Protein AF-0000000066384754 (afdb_homodimer)

pLDDT: mean 81.86, std 22.16, range [20.34, 96.75]

Structure (mmCIF, N/CA/C/O backbone):
data_AF-0000000066384754-model_v1
#
loop_
_entity.id
_entity.type
_entity.pdbx_description
1 polymer 'EF-hand domain-containing protein'
#
loop_
_atom_site.group_PDB
_atom_site.id
_atom_site.type_symbol
_atom_site.label_atom_id
_atom_site.label_alt_id
_atom_site.label_comp_id
_atom_site.label_asym_id
_atom_site.label_entity_id
_atom_site.label_seq_id
_atom_site.pdbx_PDB_ins_code
_atom_site.Cartn_x
_atom_site.Cartn_y
_atom_site.Cartn_z
_atom_site.occupancy
_atom_site.B_iso_or_equiv
_atom_site.auth_seq_id
_atom_site.auth_comp_id
_atom_site.auth_asym_id
_atom_site.auth_atom_id
_atom_site.pdbx_PDB_model_num
ATOM 1 N N . MET A 1 1 ? 6.223 2.461 9.414 1 90.94 1 MET A N 1
ATOM 2 C CA . MET A 1 1 ? 5.59 2.57 8.102 1 90.94 1 MET A CA 1
ATOM 3 C C . MET A 1 1 ? 6.508 2.037 7.008 1 90.94 1 MET A C 1
ATOM 5 O O . MET A 1 1 ? 6.121 1.142 6.254 1 90.94 1 MET A O 1
ATOM 9 N N . GLU A 1 2 ? 7.832 2.381 7.035 1 91.56 2 GLU A N 1
ATOM 10 C CA . GLU A 1 2 ? 8.758 1.979 5.98 1 91.56 2 GLU A CA 1
ATOM 11 C C . GLU A 1 2 ? 8.992 0.471 5.996 1 91.56 2 GLU A C 1
ATOM 13 O O . GLU A 1 2 ? 9.078 -0.161 4.941 1 91.56 2 GLU A O 1
ATOM 18 N N . GLU A 1 3 ? 9.125 -0.008 7.176 1 92.75 3 GLU A N 1
ATOM 19 C CA . GLU A 1 3 ? 9.281 -1.454 7.293 1 92.75 3 GLU A CA 1
ATOM 20 C C . GLU A 1 3 ? 8.07 -2.193 6.742 1 92.75 3 GLU A C 1
ATOM 22 O O . GLU A 1 3 ? 8.211 -3.219 6.07 1 92.75 3 GLU A O 1
ATOM 27 N N . SER A 1 4 ? 6.938 -1.646 7.094 1 94.56 4 SER A N 1
ATOM 28 C CA . SER A 1 4 ? 5.703 -2.25 6.602 1 94.56 4 SER A CA 1
ATOM 29 C C . SER A 1 4 ? 5.645 -2.227 5.078 1 94.56 4 SER A C 1
ATOM 31 O O . SER A 1 4 ? 5.246 -3.211 4.453 1 94.56 4 SER A O 1
ATOM 33 N N . MET A 1 5 ? 6.172 -1.18 4.48 1 95.19 5 MET A N 1
ATOM 34 C CA . MET A 1 5 ? 6.184 -1.073 3.025 1 95.19 5 MET A CA 1
ATOM 35 C C . MET A 1 5 ? 7.207 -2.029 2.42 1 95.19 5 MET A C 1
ATOM 37 O O . MET A 1 5 ? 6.957 -2.625 1.37 1 95.19 5 MET A O 1
ATOM 41 N N . ASP A 1 6 ? 8.25 -2.242 3.125 1 93.44 6 ASP A N 1
ATOM 42 C CA . ASP A 1 6 ? 9.281 -3.178 2.682 1 93.44 6 ASP A CA 1
ATOM 43 C C . ASP A 1 6 ? 8.758 -4.613 2.689 1 93.44 6 ASP A C 1
ATOM 45 O O . ASP A 1 6 ? 9.047 -5.391 1.776 1 93.44 6 ASP A O 1
ATOM 49 N N . VAL A 1 7 ? 8.062 -4.926 3.682 1 95.38 7 VAL A N 1
ATOM 50 C CA . VAL A 1 7 ? 7.504 -6.266 3.82 1 95.38 7 VAL A CA 1
ATOM 51 C C . VAL A 1 7 ? 6.578 -6.566 2.645 1 95.38 7 VAL A C 1
ATOM 53 O O . VAL A 1 7 ? 6.625 -7.652 2.068 1 95.38 7 VAL A O 1
ATOM 56 N N . ILE A 1 8 ? 5.766 -5.598 2.264 1 96.75 8 ILE A N 1
ATOM 57 C CA . ILE A 1 8 ? 4.824 -5.762 1.163 1 96.75 8 ILE A CA 1
ATOM 58 C C . ILE A 1 8 ? 5.582 -6.059 -0.128 1 96.75 8 ILE A C 1
ATOM 60 O O . ILE A 1 8 ? 5.191 -6.941 -0.896 1 96.75 8 ILE A O 1
ATOM 64 N N . ILE A 1 9 ? 6.691 -5.418 -0.34 1 95.25 9 ILE A N 1
ATOM 65 C CA . ILE A 1 9 ? 7.508 -5.609 -1.533 1 95.25 9 ILE A CA 1
ATOM 66 C C . ILE A 1 9 ? 8.195 -6.973 -1.479 1 95.25 9 ILE A C 1
ATOM 68 O O . ILE A 1 9 ? 8.219 -7.703 -2.473 1 95.25 9 ILE A O 1
ATOM 72 N N . GLN A 1 10 ? 8.75 -7.324 -0.331 1 93.88 10 GLN A N 1
ATOM 73 C CA . GLN A 1 10 ? 9.445 -8.594 -0.156 1 93.88 10 GLN A CA 1
ATOM 74 C C . GLN A 1 10 ? 8.516 -9.773 -0.407 1 93.88 10 GLN A C 1
ATOM 76 O O . GLN A 1 10 ? 8.914 -10.773 -1.001 1 93.88 10 GLN A O 1
ATOM 81 N N . ILE A 1 11 ? 7.309 -9.625 0.059 1 95.69 11 ILE A N 1
ATOM 82 C CA 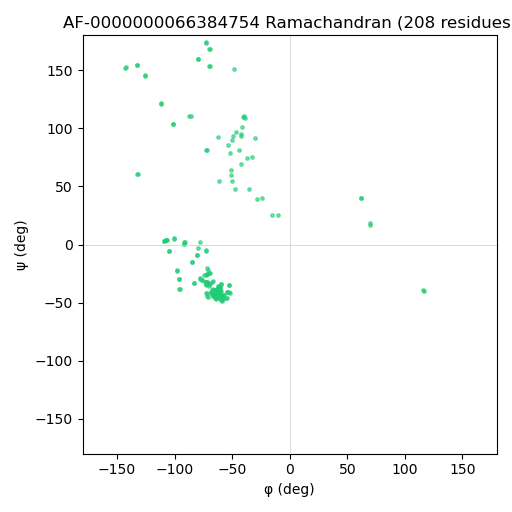. ILE A 1 11 ? 6.328 -10.695 -0.119 1 95.69 11 ILE A CA 1
ATOM 83 C C . ILE A 1 11 ? 6.023 -10.867 -1.604 1 95.69 11 ILE A C 1
ATOM 85 O O . ILE A 1 11 ? 5.93 -11.992 -2.096 1 95.69 11 ILE A O 1
ATOM 89 N N . PHE A 1 12 ? 5.941 -9.758 -2.307 1 94.94 12 PHE A N 1
ATOM 90 C CA . PHE A 1 12 ? 5.75 -9.82 -3.75 1 94.94 12 PHE A CA 1
ATOM 91 C C . PHE A 1 12 ? 6.883 -10.602 -4.414 1 94.94 12 PHE A C 1
ATOM 93 O O . PHE A 1 12 ? 6.637 -11.484 -5.234 1 94.94 12 PHE A O 1
ATOM 100 N N . HIS A 1 13 ? 8.078 -10.312 -4.059 1 92.88 13 HIS A N 1
ATOM 101 C CA . HIS A 1 13 ? 9.25 -10.953 -4.645 1 92.88 13 HIS A CA 1
ATOM 102 C C . HIS A 1 13 ? 9.312 -12.43 -4.254 1 92.88 13 HIS A C 1
ATOM 104 O O . HIS A 1 13 ? 9.703 -13.273 -5.066 1 92.88 13 HIS A O 1
ATOM 110 N N . LYS A 1 14 ? 9 -12.695 -3.021 1 93.62 14 LYS A N 1
ATOM 111 C CA . LYS A 1 14 ? 9.008 -14.055 -2.5 1 93.62 14 LYS A CA 1
ATOM 112 C C . LYS A 1 14 ? 8.18 -14.984 -3.385 1 93.62 14 LYS A C 1
ATOM 114 O O . LYS A 1 14 ? 8.602 -16.109 -3.674 1 93.62 14 LYS A O 1
ATOM 119 N N . TYR A 1 15 ? 7.039 -14.508 -3.836 1 93.25 15 TYR A N 1
ATOM 120 C CA . TYR A 1 15 ? 6.125 -15.367 -4.582 1 93.25 15 TYR A CA 1
ATOM 121 C C . TYR A 1 15 ? 6.324 -15.203 -6.086 1 93.25 15 TYR A C 1
ATOM 123 O O . TYR A 1 15 ? 6.148 -16.156 -6.852 1 93.25 15 TYR A O 1
ATOM 131 N N . SER A 1 16 ? 6.73 -14.047 -6.523 1 92.25 16 SER A N 1
ATOM 132 C CA . SER A 1 16 ? 6.918 -13.797 -7.949 1 92.25 16 SER A CA 1
ATOM 133 C C . SER A 1 16 ? 8.117 -14.578 -8.492 1 92.25 16 SER A C 1
ATOM 135 O O . SER A 1 16 ? 8.156 -14.906 -9.68 1 92.25 16 SER A O 1
ATOM 137 N N . LEU A 1 17 ? 9.055 -14.914 -7.602 1 86 17 LEU A N 1
ATOM 138 C CA . LEU A 1 17 ? 10.289 -15.586 -8.008 1 86 17 LEU A CA 1
ATOM 139 C C . LEU A 1 17 ? 10.055 -17.078 -8.203 1 86 17 LEU A C 1
ATOM 141 O O . LEU A 1 17 ? 10.898 -17.766 -8.781 1 86 17 LEU A O 1
ATOM 145 N N . THR A 1 18 ? 8.867 -17.469 -7.785 1 86.25 18 THR A N 1
ATOM 146 C CA . THR A 1 18 ? 8.602 -18.906 -7.809 1 86.25 18 THR A CA 1
ATOM 147 C C . THR A 1 18 ? 8.656 -19.453 -9.234 1 86.25 18 THR A C 1
ATOM 149 O O . THR A 1 18 ? 9.227 -20.516 -9.477 1 86.25 18 THR A O 1
ATOM 152 N N . GLU A 1 19 ? 8.148 -18.656 -10.203 1 83.06 19 GLU A N 1
ATOM 153 C CA . GLU A 1 19 ? 8.141 -19.109 -11.586 1 83.06 19 GLU A CA 1
ATOM 154 C C . GLU A 1 19 ? 9.172 -18.359 -12.43 1 83.06 19 GLU A C 1
ATOM 156 O O . GLU A 1 19 ? 9.242 -18.547 -13.641 1 83.06 19 GLU A O 1
ATOM 161 N N . GLY A 1 20 ? 9.922 -17.516 -11.766 1 77.75 20 GLY A N 1
ATOM 162 C CA . GLY A 1 20 ? 11.117 -17.031 -12.438 1 77.75 20 GLY A CA 1
ATOM 163 C C . GLY A 1 20 ? 11.094 -15.547 -12.695 1 77.75 20 GLY A C 1
ATOM 164 O O . GLY A 1 20 ? 12.148 -14.906 -12.773 1 77.75 20 GLY A O 1
ATOM 165 N N . ASN A 1 21 ? 9.961 -14.945 -13.07 1 81.38 21 ASN A N 1
ATOM 166 C CA . ASN A 1 21 ? 9.922 -13.508 -13.305 1 81.38 21 ASN A CA 1
ATOM 167 C C . ASN A 1 21 ? 9.633 -12.734 -12.023 1 81.38 21 ASN A C 1
ATOM 169 O O . ASN A 1 21 ? 8.531 -12.836 -11.469 1 81.38 21 ASN A O 1
ATOM 173 N N . PRO A 1 22 ? 10.586 -12.047 -11.555 1 84.69 22 PRO A N 1
ATOM 174 C CA . PRO A 1 22 ? 10.438 -11.375 -10.266 1 84.69 22 PRO A CA 1
ATOM 175 C C . PRO A 1 22 ? 9.516 -10.156 -10.328 1 84.69 22 PRO A C 1
ATOM 177 O O . PRO A 1 22 ? 9.117 -9.617 -9.297 1 84.69 22 PRO A O 1
ATOM 180 N N . ASP A 1 23 ? 9.086 -9.836 -11.547 1 88.06 23 ASP A N 1
ATOM 181 C CA . ASP A 1 23 ? 8.344 -8.594 -11.688 1 88.06 23 ASP A CA 1
ATOM 182 C C . ASP A 1 23 ? 6.867 -8.867 -11.969 1 88.06 23 ASP A C 1
ATOM 184 O O . ASP A 1 23 ? 6.078 -7.934 -12.133 1 88.06 23 ASP A O 1
ATOM 188 N N . THR A 1 24 ? 6.535 -10.125 -11.969 1 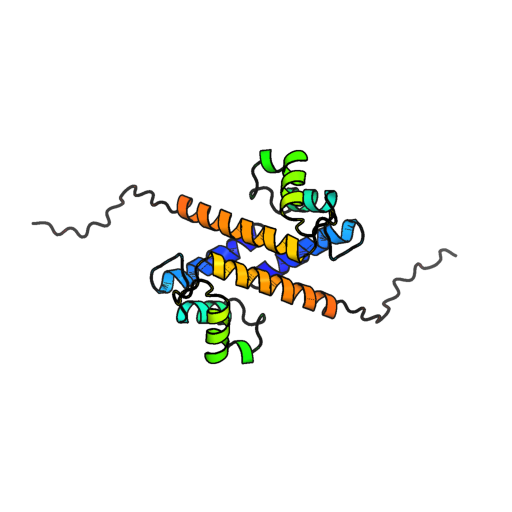92.94 24 THR A N 1
ATOM 189 C CA . THR A 1 24 ? 5.152 -10.477 -12.266 1 92.94 24 THR A CA 1
ATOM 190 C C . THR A 1 24 ? 4.699 -11.656 -11.414 1 92.94 24 THR A C 1
ATOM 192 O O . THR A 1 24 ? 5.52 -12.445 -10.945 1 92.94 24 THR A O 1
ATOM 195 N N . LEU A 1 25 ? 3.375 -11.68 -11.164 1 95.44 25 LEU A N 1
ATOM 196 C CA . LEU A 1 25 ? 2.746 -12.805 -10.477 1 95.44 25 LEU A CA 1
ATOM 197 C C . LEU A 1 25 ? 1.827 -13.57 -11.422 1 95.44 25 LEU A C 1
ATOM 199 O O . LEU A 1 25 ? 0.952 -12.977 -12.062 1 95.44 25 LEU A O 1
ATOM 203 N N . SER A 1 26 ? 2.148 -14.852 -11.562 1 94.12 26 SER A N 1
ATOM 204 C CA . SER A 1 26 ? 1.204 -15.703 -12.281 1 94.12 26 SER A CA 1
ATOM 205 C C . SER A 1 26 ? -0.04 -15.977 -11.438 1 94.12 26 SER A C 1
ATOM 207 O O . SER A 1 26 ? -0.092 -15.617 -10.258 1 94.12 26 SER A O 1
ATOM 209 N N . LYS A 1 27 ? -0.998 -16.625 -12.039 1 93.06 27 LYS A N 1
ATOM 210 C CA . LYS A 1 27 ? -2.232 -16.953 -11.328 1 93.06 27 LYS A CA 1
ATOM 211 C C . LYS A 1 27 ? -1.952 -17.812 -10.102 1 93.06 27 LYS A C 1
ATOM 213 O O . LYS A 1 27 ? -2.469 -17.547 -9.016 1 93.06 27 LYS A O 1
ATOM 218 N N . LYS A 1 28 ? -1.111 -18.766 -10.344 1 93.19 28 LYS A N 1
ATOM 219 C CA . LYS A 1 28 ? -0.763 -19.672 -9.25 1 93.19 28 LYS A CA 1
ATOM 220 C C . LYS A 1 28 ? -0.039 -18.922 -8.133 1 93.19 28 LYS A C 1
ATOM 222 O O . LYS A 1 28 ? -0.358 -19.109 -6.953 1 93.19 28 LYS A O 1
ATOM 227 N N . GLU A 1 29 ? 0.943 -18.109 -8.508 1 95.56 29 GLU A N 1
ATOM 228 C CA . GLU A 1 29 ? 1.719 -17.344 -7.543 1 95.56 29 GLU A CA 1
ATOM 229 C C . GLU A 1 29 ? 0.833 -16.375 -6.773 1 95.56 29 GLU A C 1
ATOM 231 O O . GLU A 1 29 ? 0.999 -16.188 -5.566 1 95.56 29 GLU A O 1
ATOM 236 N N . PHE A 1 30 ? -0.065 -15.797 -7.539 1 94.94 30 PHE A N 1
ATOM 237 C CA . PHE A 1 30 ? -0.983 -14.828 -6.945 1 94.94 30 PHE A CA 1
ATOM 238 C C . PHE A 1 30 ? -1.875 -15.5 -5.906 1 94.94 30 PHE A C 1
ATOM 240 O O . PHE A 1 30 ? -2.041 -14.984 -4.801 1 94.94 30 PHE A O 1
ATOM 247 N N . LYS A 1 31 ? -2.377 -16.594 -6.219 1 93.75 31 LYS A N 1
ATOM 248 C CA . LYS A 1 31 ? -3.24 -17.359 -5.316 1 93.75 31 LYS A CA 1
ATOM 249 C C . LYS A 1 31 ? -2.498 -17.734 -4.039 1 93.75 31 LYS A C 1
ATOM 251 O O . LYS A 1 31 ? -3.037 -17.609 -2.938 1 93.75 31 LYS A O 1
ATOM 256 N N . GLU A 1 32 ? -1.335 -18.188 -4.188 1 93.62 32 GLU A N 1
ATOM 257 C CA . GLU A 1 32 ? -0.525 -18.578 -3.033 1 93.62 32 GLU A CA 1
ATOM 258 C C . GLU A 1 32 ? -0.244 -17.375 -2.135 1 93.62 32 GLU A C 1
ATOM 260 O O . GLU A 1 32 ? -0.316 -17.484 -0.909 1 93.62 32 GLU A O 1
ATOM 265 N N . LEU A 1 33 ? 0.073 -16.281 -2.766 1 94.69 33 LEU A N 1
ATOM 266 C CA . LEU A 1 33 ? 0.356 -15.062 -2.021 1 94.69 33 LEU A CA 1
ATOM 267 C C . LEU A 1 33 ? -0.848 -14.648 -1.184 1 94.69 33 LEU A C 1
ATOM 269 O O . LEU A 1 33 ? -0.715 -14.391 0.015 1 94.69 33 LEU A O 1
ATOM 273 N N . VAL A 1 34 ? -2.037 -14.625 -1.789 1 94.12 34 VAL A N 1
ATOM 274 C CA . VAL A 1 34 ? -3.25 -14.172 -1.118 1 94.12 34 VAL A CA 1
ATOM 275 C C . VAL A 1 34 ? -3.619 -15.148 -0 1 94.12 34 VAL A C 1
ATOM 277 O O . VAL A 1 34 ? -3.9 -14.727 1.126 1 94.12 34 VAL A O 1
ATOM 280 N N . ASN A 1 35 ? -3.459 -16.406 -0.218 1 92.44 35 ASN A N 1
ATOM 281 C CA . ASN A 1 35 ? -3.883 -17.422 0.739 1 92.44 35 ASN A CA 1
ATOM 282 C C . ASN A 1 35 ? -2.918 -17.516 1.918 1 92.44 35 ASN A C 1
ATOM 284 O O . ASN A 1 35 ? -3.34 -17.75 3.053 1 92.44 35 ASN A O 1
ATOM 288 N N . LYS A 1 36 ? -1.725 -17.234 1.604 1 93.56 36 LYS A N 1
ATOM 289 C CA . LYS A 1 36 ? -0.716 -17.438 2.643 1 93.56 36 LYS A CA 1
ATOM 290 C C . LYS A 1 36 ? -0.436 -16.125 3.381 1 93.56 36 LYS A C 1
ATOM 292 O O . LYS A 1 36 ? -0.226 -16.125 4.594 1 93.56 36 LYS A O 1
ATOM 297 N N . GLU A 1 37 ? -0.417 -15.023 2.695 1 94.44 37 GLU A N 1
ATOM 298 C CA . GLU A 1 37 ? 0.011 -13.758 3.279 1 94.44 37 GLU A CA 1
ATOM 299 C C . GLU A 1 37 ? -1.188 -12.914 3.721 1 94.44 37 GLU A C 1
ATOM 301 O O . GLU A 1 37 ? -1.052 -12.023 4.559 1 94.44 37 GLU A O 1
ATOM 306 N N . MET A 1 38 ? -2.35 -13.164 3.172 1 91.94 38 MET A N 1
ATOM 307 C CA . MET A 1 38 ? -3.547 -12.398 3.502 1 91.94 38 MET A CA 1
ATOM 308 C C . MET A 1 38 ? -4.727 -13.32 3.781 1 91.94 38 MET A C 1
ATOM 310 O O . MET A 1 38 ? -5.785 -13.188 3.164 1 91.94 38 MET A O 1
ATOM 314 N N . PRO A 1 39 ? -4.629 -14.172 4.762 1 88.31 39 PRO A N 1
ATOM 315 C CA . PRO A 1 39 ? -5.695 -15.148 5.008 1 88.31 39 PRO A CA 1
ATOM 316 C C . PRO A 1 39 ? -6.957 -14.508 5.582 1 88.31 39 PRO A C 1
ATOM 318 O O . PRO A 1 39 ? -8.062 -15.023 5.375 1 88.31 39 PRO A O 1
ATOM 321 N N . ASN A 1 40 ? -6.816 -13.398 6.234 1 86 40 ASN A N 1
ATOM 322 C CA . ASN A 1 40 ? -7.953 -12.781 6.906 1 86 40 ASN A CA 1
ATOM 323 C C . ASN A 1 40 ? -8.469 -11.57 6.133 1 86 40 ASN A C 1
ATOM 325 O O . ASN A 1 40 ? -9.461 -10.953 6.527 1 86 40 ASN A O 1
ATOM 329 N N . SER A 1 41 ? -7.785 -11.242 5.129 1 82.88 41 SER A N 1
ATOM 330 C CA . SER A 1 41 ? -8.164 -10.055 4.379 1 82.88 41 SER A CA 1
ATOM 331 C C . SER A 1 41 ? -9.234 -10.375 3.338 1 82.88 41 SER A C 1
ATOM 333 O O . SER A 1 41 ? -9.898 -9.469 2.822 1 82.88 41 SER A O 1
ATOM 335 N N . PHE A 1 42 ? -9.383 -11.641 3.094 1 85.19 42 PHE A N 1
ATOM 336 C CA . PHE A 1 42 ? -10.375 -12.094 2.125 1 85.19 42 PHE A CA 1
ATOM 337 C C . PHE A 1 42 ? -11.312 -13.117 2.748 1 85.19 42 PHE A C 1
ATOM 339 O O . PHE A 1 42 ? -10.914 -13.891 3.617 1 85.19 42 PHE A O 1
ATOM 346 N N . LYS A 1 43 ? -12.508 -13.016 2.287 1 84.44 43 LYS A N 1
ATOM 347 C CA . LYS A 1 43 ? -13.461 -14.031 2.717 1 84.44 43 LYS A CA 1
ATOM 348 C C . LYS A 1 43 ? -13.133 -15.391 2.111 1 84.44 43 LYS A C 1
ATOM 350 O O . LYS A 1 43 ? -12.477 -15.469 1.072 1 84.44 43 LYS A O 1
ATOM 355 N N . LYS A 1 44 ? -13.523 -16.359 2.779 1 84.5 44 LYS A N 1
ATOM 356 C CA . LYS A 1 44 ? -13.266 -17.719 2.326 1 84.5 44 LYS A CA 1
ATOM 357 C C . LYS A 1 44 ? -13.742 -17.922 0.891 1 84.5 44 LYS A C 1
ATOM 359 O O . LYS A 1 44 ? -13.078 -18.594 0.099 1 84.5 44 LYS A O 1
ATOM 364 N N . GLU A 1 45 ? -14.867 -17.234 0.569 1 84.44 45 GLU A N 1
ATOM 365 C CA . GLU A 1 45 ? -15.445 -17.359 -0.766 1 84.44 45 GLU A CA 1
ATOM 366 C C . GLU A 1 45 ? -14.578 -16.656 -1.807 1 84.44 45 GLU A C 1
ATOM 368 O O . GLU A 1 45 ? -14.664 -16.953 -3 1 84.44 45 GLU A O 1
ATOM 373 N N . GLU A 1 46 ? -13.781 -15.758 -1.265 1 82.69 46 GLU A N 1
ATOM 374 C CA . GLU A 1 46 ? -12.93 -14.984 -2.162 1 82.69 46 GLU A CA 1
ATOM 375 C C . GLU A 1 46 ? -11.57 -15.656 -2.342 1 82.69 46 GLU A C 1
ATOM 377 O O . GLU A 1 46 ? -10.75 -15.211 -3.15 1 82.69 46 GLU A O 1
ATOM 382 N N . LYS A 1 47 ? -11.406 -16.844 -1.688 1 87.25 47 LYS A N 1
ATOM 383 C CA . LYS A 1 47 ? -10.117 -17.531 -1.738 1 87.25 47 LYS A CA 1
ATOM 384 C C . LYS A 1 47 ? -10.188 -18.766 -2.621 1 87.25 47 LYS A C 1
ATOM 386 O O . LYS A 1 47 ? -9.211 -19.516 -2.742 1 87.25 47 LYS A O 1
ATOM 391 N N . ASP A 1 48 ? -11.344 -18.875 -3.191 1 88.31 48 ASP A N 1
ATOM 392 C CA . ASP A 1 48 ? -11.492 -19.984 -4.121 1 88.31 48 ASP A CA 1
ATOM 393 C C . ASP A 1 48 ? -10.883 -19.672 -5.48 1 88.31 48 ASP A C 1
ATOM 395 O O . ASP A 1 48 ? -10.648 -18.5 -5.797 1 88.31 48 ASP A O 1
ATOM 399 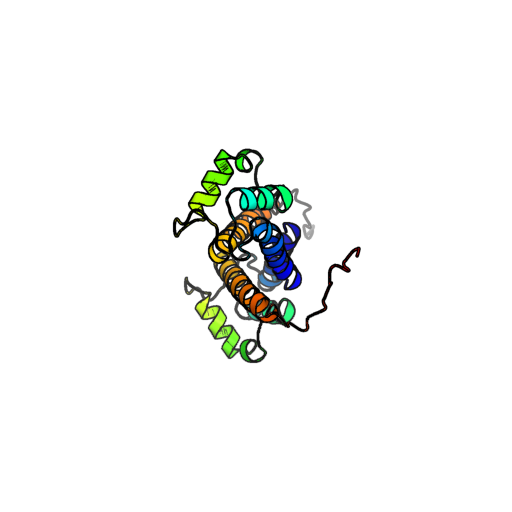N N . GLU A 1 49 ? -10.617 -20.734 -6.188 1 90.44 49 GLU A N 1
ATOM 400 C CA . GLU A 1 49 ? -9.977 -20.594 -7.492 1 90.44 49 GLU A CA 1
ATOM 401 C C . GLU A 1 49 ? -10.766 -19.641 -8.391 1 90.44 49 GLU A C 1
ATOM 403 O O . GLU A 1 49 ? -10.188 -18.797 -9.07 1 90.44 49 GLU A O 1
ATOM 408 N N . LYS A 1 50 ? -12.016 -19.797 -8.445 1 91.06 50 LYS A N 1
ATOM 409 C CA . LYS A 1 50 ? -12.875 -18.969 -9.297 1 91.06 50 LYS A CA 1
ATOM 410 C C . LYS A 1 50 ? -12.812 -17.5 -8.891 1 91.06 50 LYS A C 1
ATOM 412 O O . LYS A 1 50 ? -12.672 -16.625 -9.75 1 91.06 50 LYS A O 1
ATOM 417 N N . SER A 1 51 ? -12.875 -17.328 -7.598 1 90.25 51 SER A N 1
ATOM 418 C CA . SER A 1 51 ? -12.812 -15.961 -7.078 1 90.25 51 SER A CA 1
ATOM 419 C C . SER A 1 51 ? -11.438 -15.336 -7.312 1 90.25 51 SER A C 1
ATOM 421 O O . SER A 1 51 ? -11.336 -14.164 -7.664 1 90.25 51 SER A O 1
ATOM 423 N N . MET A 1 52 ? -10.422 -16.078 -7.16 1 91.19 52 MET A N 1
ATOM 424 C CA . MET A 1 52 ? -9.055 -15.617 -7.387 1 91.19 52 MET A CA 1
ATOM 425 C C . MET A 1 52 ? -8.836 -15.25 -8.852 1 91.19 52 MET A C 1
ATOM 427 O O . MET A 1 52 ? -8.195 -14.242 -9.156 1 91.19 52 MET A O 1
ATOM 431 N N . ASN A 1 53 ? -9.414 -16.125 -9.719 1 91.31 53 ASN A N 1
ATOM 432 C CA . ASN A 1 53 ? -9.344 -15.82 -11.141 1 91.31 53 ASN A CA 1
ATOM 433 C C . ASN A 1 53 ? -10.062 -14.516 -11.477 1 91.31 53 ASN A C 1
ATOM 435 O O . ASN A 1 53 ? -9.578 -13.727 -12.289 1 91.31 53 ASN A O 1
ATOM 439 N N . GLY A 1 54 ? -11.148 -14.344 -10.836 1 93.06 54 GLY A N 1
ATOM 440 C CA . GLY A 1 54 ? -11.883 -13.102 -11.023 1 93.06 54 GLY A CA 1
ATOM 441 C C . GLY A 1 54 ? -11.125 -11.883 -10.531 1 93.06 54 GLY A C 1
ATOM 442 O O . GLY A 1 54 ? -11.109 -10.844 -11.203 1 93.06 54 GLY A O 1
ATOM 443 N N . MET A 1 55 ? -10.555 -11.984 -9.43 1 93.19 55 MET A N 1
ATOM 444 C CA . MET A 1 55 ? -9.758 -10.898 -8.852 1 93.19 55 MET A CA 1
ATOM 445 C C . MET A 1 55 ? -8.555 -10.586 -9.734 1 93.19 55 MET A C 1
ATOM 447 O O . MET A 1 55 ? -8.273 -9.414 -10.008 1 93.19 55 MET A O 1
ATOM 451 N N . MET A 1 56 ? -7.914 -11.625 -10.141 1 93.06 56 MET A N 1
ATOM 452 C CA . MET A 1 56 ? -6.742 -11.445 -10.992 1 93.06 56 MET A CA 1
ATOM 453 C C . MET A 1 56 ? -7.125 -10.758 -12.297 1 93.06 56 MET A C 1
ATOM 455 O O . MET A 1 56 ? -6.41 -9.875 -12.773 1 93.06 56 MET A O 1
ATOM 459 N N . GLU A 1 57 ? -8.258 -11.188 -12.883 1 93.31 57 GLU A N 1
ATOM 460 C CA . GLU A 1 57 ? -8.742 -10.594 -14.125 1 93.31 57 GLU A CA 1
ATOM 461 C C . GLU A 1 57 ? -9.055 -9.117 -13.953 1 93.31 57 GLU A C 1
ATOM 463 O O . GLU A 1 57 ? -8.797 -8.312 -14.852 1 93.31 57 GLU A O 1
ATOM 468 N N . ASN A 1 58 ? -9.555 -8.82 -12.797 1 92.25 58 ASN A N 1
ATOM 469 C CA . ASN A 1 58 ? -9.891 -7.43 -12.508 1 92.25 58 ASN A CA 1
ATOM 470 C C . ASN A 1 58 ? -8.633 -6.582 -12.312 1 92.25 58 ASN A C 1
ATOM 472 O O . ASN A 1 58 ? -8.609 -5.41 -12.68 1 92.25 58 ASN A O 1
ATOM 476 N N . LEU A 1 59 ? -7.664 -7.195 -11.797 1 93.62 59 LEU A N 1
ATOM 477 C CA . LEU A 1 59 ? -6.414 -6.5 -11.516 1 93.62 59 LEU A CA 1
ATOM 478 C C . LEU A 1 59 ? -5.539 -6.43 -12.766 1 93.62 59 LEU A C 1
ATOM 480 O O . LEU A 1 59 ? -4.766 -5.48 -12.93 1 93.62 59 LEU A O 1
ATOM 484 N N . ASP A 1 60 ? -5.641 -7.488 -13.609 1 94.06 60 ASP A N 1
ATOM 485 C CA . ASP A 1 60 ? -4.855 -7.574 -14.844 1 94.06 60 ASP A CA 1
ATOM 486 C C . ASP A 1 60 ? -5.375 -6.594 -15.891 1 94.06 60 ASP A C 1
ATOM 488 O O . ASP A 1 60 ? -5.98 -7.004 -16.891 1 94.06 60 ASP A O 1
ATOM 492 N N . THR A 1 61 ? -5 -5.375 -15.805 1 90.88 61 THR A N 1
ATOM 493 C CA . THR A 1 61 ? -5.566 -4.32 -16.641 1 90.88 61 THR A CA 1
ATOM 494 C C . THR A 1 61 ? -4.977 -4.363 -18.047 1 90.88 61 THR A C 1
ATOM 496 O O . THR A 1 61 ? -5.645 -4 -19.016 1 90.88 61 THR A O 1
ATOM 499 N N . ASN A 1 62 ? -3.754 -4.82 -18.188 1 89.81 62 ASN A N 1
ATOM 500 C CA . ASN A 1 62 ? -3.152 -4.875 -19.516 1 89.81 62 ASN A CA 1
ATOM 501 C C . ASN A 1 62 ? -3.393 -6.223 -20.188 1 89.81 62 ASN A C 1
ATOM 503 O O . ASN A 1 62 ? -2.91 -6.465 -21.297 1 89.81 62 ASN A O 1
ATOM 507 N N . LYS A 1 63 ? -4.059 -7.125 -19.578 1 91.69 63 LYS A N 1
ATOM 508 C CA . LYS A 1 63 ? -4.594 -8.375 -20.109 1 91.69 63 LYS A CA 1
ATOM 509 C C . LYS A 1 63 ? -3.471 -9.289 -20.609 1 91.69 63 LYS A C 1
ATOM 511 O O . LYS A 1 63 ? -3.576 -9.891 -21.672 1 91.69 63 LYS A O 1
ATOM 516 N N . ASP A 1 64 ? -2.33 -9.367 -19.875 1 90.56 64 ASP A N 1
ATOM 517 C CA . ASP A 1 64 ? -1.236 -10.25 -20.266 1 90.56 64 ASP A CA 1
ATOM 518 C C . ASP A 1 64 ? -1.25 -11.531 -19.438 1 90.56 64 ASP A C 1
ATOM 520 O O . ASP A 1 64 ? -0.332 -12.352 -19.531 1 90.56 64 ASP A O 1
ATOM 524 N N . ASN A 1 65 ? -2.285 -11.648 -18.625 1 92.12 65 ASN A N 1
ATOM 525 C CA . ASN A 1 65 ? -2.539 -12.836 -17.812 1 92.12 65 ASN A CA 1
ATOM 526 C C . ASN A 1 65 ? -1.509 -12.977 -16.703 1 92.12 65 ASN A C 1
ATOM 528 O O . ASN A 1 65 ? -1.289 -14.078 -16.188 1 92.12 65 ASN A O 1
ATOM 532 N N . GLN A 1 66 ? -0.833 -11.953 -16.391 1 93.38 66 GLN A N 1
ATOM 533 C CA . GLN A 1 66 ? 0.075 -11.852 -15.25 1 93.38 66 GLN A CA 1
ATOM 534 C C . GLN A 1 66 ? -0.168 -10.562 -14.469 1 93.38 66 GLN A C 1
ATOM 536 O O . GLN A 1 66 ? -0.689 -9.586 -15.016 1 93.38 66 GLN A O 1
ATOM 541 N N . LEU A 1 67 ? 0.177 -10.609 -13.25 1 94.75 67 LEU A N 1
ATOM 542 C CA . LEU A 1 67 ? 0.05 -9.414 -12.43 1 94.75 67 LEU A CA 1
ATOM 543 C C . LEU A 1 67 ? 1.402 -8.734 -12.25 1 94.75 67 LEU A C 1
ATOM 545 O O . LEU A 1 67 ? 2.271 -9.25 -11.539 1 94.75 67 LEU A O 1
ATOM 549 N N . GLU A 1 68 ? 1.589 -7.625 -12.992 1 94.5 68 GLU A N 1
ATOM 550 C CA . GLU A 1 68 ? 2.793 -6.828 -12.789 1 94.5 68 GLU A CA 1
ATOM 551 C C . GLU A 1 68 ? 2.758 -6.117 -11.438 1 94.5 68 GLU A C 1
ATOM 553 O O . GLU A 1 68 ? 1.701 -6.012 -10.812 1 94.5 68 GLU A O 1
ATOM 558 N N . PHE A 1 69 ? 3.842 -5.582 -11.031 1 95.12 69 PHE A N 1
ATOM 559 C CA . PHE A 1 69 ? 3.928 -4.957 -9.711 1 95.12 69 PHE A CA 1
ATOM 560 C C . PHE A 1 69 ? 2.943 -3.801 -9.594 1 95.12 69 PHE A C 1
ATOM 562 O O . PHE A 1 69 ? 2.314 -3.617 -8.555 1 95.12 69 PHE A O 1
ATOM 569 N N . ASN A 1 70 ? 2.838 -3.127 -10.695 1 94.12 70 ASN A N 1
ATOM 570 C CA . ASN A 1 70 ? 1.911 -2 -10.688 1 94.12 70 ASN A CA 1
ATOM 571 C C . ASN A 1 70 ? 0.479 -2.453 -10.422 1 94.12 70 ASN A C 1
ATOM 573 O O . ASN A 1 70 ? -0.28 -1.764 -9.742 1 94.12 70 ASN A O 1
ATOM 577 N N . GLU A 1 71 ? 0.104 -3.547 -10.977 1 96.38 71 GLU A N 1
ATOM 578 C CA . GLU A 1 71 ? -1.231 -4.102 -10.773 1 96.38 71 GLU A CA 1
ATOM 579 C C . GLU A 1 71 ? -1.381 -4.691 -9.375 1 96.38 71 GLU A C 1
ATOM 581 O O . GLU A 1 71 ? -2.457 -4.617 -8.773 1 96.38 71 GLU A O 1
ATOM 586 N N . TYR A 1 72 ? -0.288 -5.223 -8.922 1 96.12 72 TYR A N 1
ATOM 587 C CA . TYR A 1 72 ? -0.242 -5.711 -7.547 1 96.12 72 TYR A CA 1
ATOM 588 C C . TYR A 1 72 ? -0.448 -4.57 -6.555 1 96.12 72 TYR A C 1
ATOM 590 O O . TYR A 1 72 ? -1.17 -4.723 -5.566 1 96.12 72 TYR A O 1
ATOM 598 N N . VAL A 1 73 ? 0.183 -3.51 -6.812 1 96.69 73 VAL A N 1
ATOM 599 C CA . VAL A 1 73 ? 0.08 -2.34 -5.949 1 96.69 73 VAL A CA 1
ATOM 600 C C . VAL A 1 73 ? -1.373 -1.872 -5.883 1 96.69 73 VAL A C 1
ATOM 602 O O . VAL A 1 73 ? -1.84 -1.422 -4.832 1 96.69 73 VAL A O 1
ATOM 605 N N . ASP A 1 74 ? -2.113 -2.012 -6.934 1 94.56 74 ASP A N 1
ATOM 606 C CA . ASP A 1 74 ? -3.529 -1.658 -6.949 1 94.56 74 ASP A CA 1
ATOM 607 C C . ASP A 1 74 ? -4.324 -2.539 -5.988 1 94.56 74 ASP A C 1
ATOM 609 O O . ASP A 1 74 ? -5.258 -2.068 -5.336 1 94.56 74 ASP A O 1
ATOM 613 N N . LEU A 1 75 ? -3.973 -3.758 -5.984 1 94.88 75 LEU A N 1
ATOM 614 C CA . LEU A 1 75 ? -4.613 -4.676 -5.051 1 94.88 75 LEU A CA 1
ATOM 615 C C . LEU A 1 75 ? -4.387 -4.23 -3.609 1 94.88 75 LEU A C 1
ATOM 617 O O . LEU A 1 75 ? -5.332 -4.184 -2.814 1 94.88 75 LEU A O 1
ATOM 621 N N . ILE A 1 76 ? -3.154 -3.908 -3.309 1 96.69 76 ILE A N 1
ATOM 622 C CA . ILE A 1 76 ? -2.805 -3.473 -1.961 1 96.69 76 ILE A CA 1
ATOM 623 C C . ILE A 1 76 ? -3.588 -2.213 -1.605 1 96.69 76 ILE A C 1
ATOM 625 O O . ILE A 1 76 ? -4.145 -2.107 -0.51 1 96.69 76 ILE A O 1
ATOM 629 N N . GLY A 1 77 ? -3.65 -1.264 -2.564 1 96.31 77 GLY A N 1
ATOM 630 C CA . GLY A 1 77 ? -4.398 -0.038 -2.332 1 96.31 77 GLY A CA 1
ATOM 631 C C . GLY A 1 77 ? -5.875 -0.278 -2.078 1 96.31 77 GLY A C 1
ATOM 632 O O . GLY A 1 77 ? -6.449 0.295 -1.15 1 96.31 77 GLY A O 1
ATOM 633 N N . ASN A 1 78 ? -6.461 -1.132 -2.865 1 93.88 78 ASN A N 1
ATOM 634 C CA . ASN A 1 78 ? -7.867 -1.469 -2.691 1 93.88 78 ASN A CA 1
ATOM 635 C C . ASN A 1 78 ? -8.125 -2.123 -1.338 1 93.88 78 ASN A C 1
ATOM 637 O O . ASN A 1 78 ? -9.133 -1.838 -0.686 1 93.88 78 ASN A O 1
ATOM 641 N N . LYS A 1 79 ? -7.23 -2.881 -0.964 1 93.69 79 LYS A N 1
ATOM 642 C CA . LYS A 1 79 ? -7.395 -3.568 0.314 1 93.69 79 LYS A CA 1
ATOM 643 C C . LYS A 1 79 ? -7.234 -2.6 1.482 1 93.69 79 LYS A C 1
ATOM 645 O O . LYS A 1 79 ? -7.957 -2.697 2.477 1 93.69 79 LYS A O 1
ATOM 650 N N . LEU A 1 80 ? -6.262 -1.719 1.402 1 95.88 80 LEU A N 1
ATOM 651 C CA . LEU A 1 80 ? -6.117 -0.7 2.436 1 95.88 80 LEU A CA 1
ATOM 652 C C . LEU A 1 80 ? -7.414 0.082 2.615 1 95.88 80 LEU A C 1
ATOM 654 O O . LEU A 1 80 ? -7.84 0.338 3.742 1 95.88 80 LEU A O 1
ATOM 658 N N . LYS A 1 81 ? -8.094 0.413 1.506 1 93.94 81 LYS A N 1
ATOM 659 C CA . LYS A 1 81 ? -9.359 1.146 1.543 1 93.94 81 LYS A CA 1
ATOM 660 C C . LYS A 1 81 ? -10.453 0.316 2.203 1 93.94 81 LYS A C 1
ATOM 662 O O . LYS A 1 81 ? -11.242 0.837 2.994 1 93.94 81 LYS A O 1
ATOM 667 N N . THR A 1 82 ? -10.523 -0.912 1.876 1 92.5 82 THR A N 1
ATOM 668 C CA . THR A 1 82 ? -11.531 -1.8 2.434 1 92.5 82 THR A CA 1
ATOM 669 C C . THR A 1 82 ? -11.305 -2.01 3.928 1 92.5 82 THR A C 1
ATOM 671 O O . THR A 1 82 ? -12.242 -1.918 4.723 1 92.5 82 THR A O 1
ATOM 674 N N . ILE A 1 83 ? -10.039 -2.229 4.27 1 90.88 83 ILE A N 1
ATOM 675 C CA . ILE A 1 83 ? -9.719 -2.441 5.676 1 90.88 83 ILE A CA 1
ATOM 676 C C . ILE A 1 83 ? -10 -1.168 6.469 1 90.88 83 ILE A C 1
ATOM 678 O O . ILE A 1 83 ? -10.523 -1.228 7.582 1 90.88 83 ILE A O 1
ATOM 682 N N . HIS A 1 84 ? -9.648 -0.063 5.922 1 92.75 84 HIS A N 1
ATOM 683 C CA . HIS A 1 84 ? -9.922 1.225 6.551 1 92.75 84 HIS A CA 1
ATOM 684 C C . HIS A 1 84 ? -11.414 1.407 6.809 1 92.75 84 HIS A C 1
ATOM 686 O O . HIS A 1 84 ? -11.812 1.837 7.891 1 92.75 84 HIS A O 1
ATOM 692 N N . LYS A 1 85 ? -12.25 1.065 5.867 1 90.06 85 LYS A N 1
ATOM 693 C CA . LYS A 1 85 ? -13.703 1.182 5.992 1 90.06 85 LYS A CA 1
ATOM 694 C C . LYS A 1 85 ? -14.234 0.258 7.086 1 90.06 85 LYS A C 1
ATOM 696 O O . LYS A 1 85 ? -15.125 0.64 7.848 1 90.06 85 LYS A O 1
ATOM 701 N N . GLU A 1 86 ? -13.641 -0.82 7.082 1 86.12 86 GLU A N 1
ATOM 702 C CA . GLU A 1 86 ? -14.062 -1.805 8.07 1 86.12 86 GLU A CA 1
ATOM 703 C C . GLU A 1 86 ? -13.625 -1.4 9.477 1 86.12 86 GLU A C 1
ATOM 705 O O . GLU A 1 86 ? -14.266 -1.766 10.461 1 86.12 86 GLU A O 1
ATOM 710 N N . SER A 1 87 ? -12.539 -0.756 9.539 1 82.94 87 SER A N 1
ATOM 711 C CA . SER A 1 87 ? -12.039 -0.314 10.836 1 82.94 87 SER A CA 1
ATOM 712 C C . SER A 1 87 ? -12.945 0.744 11.445 1 82.94 87 SER A C 1
ATOM 714 O O . SER A 1 87 ? -12.992 0.896 12.672 1 82.94 87 SER A O 1
ATOM 716 N N . HIS A 1 88 ? -13.586 1.553 10.633 1 78.5 88 HIS A N 1
ATOM 717 C CA . HIS A 1 88 ? -14.555 2.531 11.109 1 78.5 88 HIS A CA 1
ATOM 718 C C . HIS A 1 88 ? -15.836 1.852 11.578 1 78.5 88 HIS A C 1
ATOM 720 O O . HIS A 1 88 ? -16.5 2.336 12.5 1 78.5 88 HIS A O 1
ATOM 726 N N . LYS A 1 89 ? -16.094 0.858 10.914 1 66.31 89 LYS A N 1
ATOM 727 C CA . LYS A 1 89 ? -17.266 0.108 11.32 1 66.31 89 LYS A CA 1
ATOM 728 C C . LYS A 1 89 ? -17.047 -0.601 12.648 1 66.31 89 LYS A C 1
ATOM 730 O O . LYS A 1 89 ? -17.953 -0.667 13.484 1 66.31 89 LYS A O 1
ATOM 735 N N . LYS A 1 90 ? -15.867 -0.997 12.742 1 56.38 90 LYS A N 1
ATOM 736 C CA . LYS A 1 90 ? -15.586 -1.608 14.031 1 56.38 90 LYS A CA 1
ATOM 737 C C . LYS A 1 90 ? -15.508 -0.554 15.133 1 56.38 90 LYS A C 1
ATOM 739 O O . LYS A 1 90 ? -15.57 -0.88 16.328 1 56.38 90 LYS A O 1
ATOM 744 N N . ALA A 1 91 ? -15.133 0.761 14.656 1 50 91 ALA A N 1
ATOM 745 C CA . ALA A 1 91 ? -15.203 1.819 15.664 1 50 91 ALA A CA 1
ATOM 746 C C . ALA A 1 91 ? -16.641 2.258 15.891 1 50 91 ALA A C 1
ATOM 748 O O . ALA A 1 91 ? -16.891 3.371 16.359 1 50 91 ALA A O 1
ATOM 749 N N . SER A 1 92 ? -17.422 1.723 15.32 1 43.97 92 SER A N 1
ATOM 750 C CA . SER A 1 92 ? -18.734 2.088 15.852 1 43.97 92 SER A CA 1
ATOM 751 C C . SER A 1 92 ? -18.703 2.154 17.375 1 43.97 92 SER A C 1
ATOM 753 O O . SER A 1 92 ? -18.203 1.245 18.031 1 43.97 92 SER A O 1
ATOM 755 N N . PRO A 1 93 ? -18.812 3.375 17.828 1 36.97 93 PRO A N 1
ATOM 756 C CA . PRO A 1 93 ? -19.016 3.49 19.281 1 36.97 93 PRO A CA 1
ATOM 757 C C . PRO A 1 93 ? -19.812 2.324 19.859 1 36.97 93 PRO A C 1
ATOM 759 O O . PRO A 1 93 ? -20.938 2.068 19.422 1 36.97 93 PRO A O 1
ATOM 762 N N . SER A 1 94 ? -19.328 1.289 20.016 1 37.06 94 SER A N 1
ATOM 763 C CA . SER A 1 94 ? -19.875 0.83 21.297 1 37.06 94 SER A CA 1
ATOM 764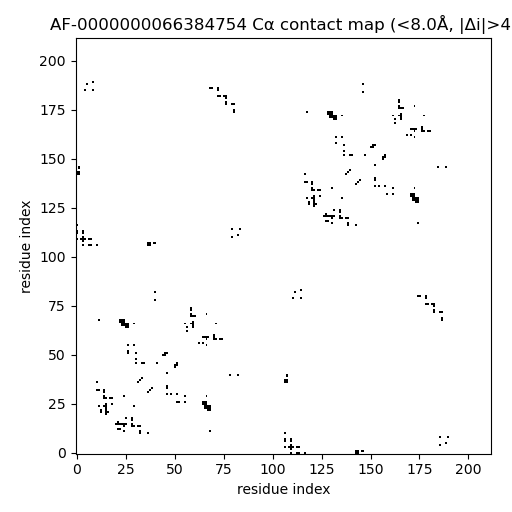 C C . SER A 1 94 ? -19.688 1.879 22.391 1 37.06 94 SER A C 1
ATOM 766 O O . SER A 1 94 ? -18.562 2.139 22.828 1 37.06 94 SER A O 1
ATOM 768 N N . VAL A 1 95 ? -20.422 2.877 22.5 1 31.89 95 VAL A N 1
ATOM 769 C CA . VAL A 1 95 ? -21.156 3.291 23.672 1 31.89 95 VAL A CA 1
ATOM 770 C C . VAL A 1 95 ? -21.656 2.061 24.438 1 31.89 95 VAL A C 1
ATOM 772 O O . VAL A 1 95 ? -22.641 1.437 24.047 1 31.89 95 VAL A O 1
ATOM 775 N N . HIS A 1 96 ? -21.031 0.963 24.812 1 33.19 96 HIS A N 1
ATOM 776 C CA . HIS A 1 96 ? -20.703 0.802 26.219 1 33.19 96 HIS A CA 1
ATOM 777 C C . HIS A 1 96 ? -19.75 1.898 26.688 1 33.19 96 HIS A C 1
ATOM 779 O O . HIS A 1 96 ? -18.703 2.121 26.094 1 33.19 96 HIS A O 1
ATOM 785 N N . GLY A 1 97 ? -20.266 3.113 27.266 1 28.59 97 GLY A N 1
ATOM 786 C CA . GLY A 1 97 ? -19.984 4.172 28.219 1 28.59 97 GLY A CA 1
ATOM 787 C C . GLY A 1 97 ? -18.844 3.834 29.172 1 28.59 97 GLY A C 1
ATOM 788 O O . GLY A 1 97 ? -19.047 3.102 30.141 1 28.59 97 GLY A O 1
ATOM 789 N N . GLN A 1 98 ? -17.953 3.154 29.125 1 31.86 98 GLN A N 1
ATOM 790 C CA . GLN A 1 98 ? -17.047 3.367 30.234 1 31.86 98 GLN A CA 1
ATOM 791 C C . GLN A 1 98 ? -16.703 4.844 30.391 1 31.86 98 GLN A C 1
ATOM 793 O O . GLN A 1 98 ? -16.219 5.477 29.453 1 31.86 98 GLN A O 1
ATOM 798 N N . GLY A 1 99 ? -17.516 5.645 31.219 1 29.34 99 GLY A N 1
ATOM 799 C CA . GLY A 1 99 ? -17.578 6.887 31.969 1 29.34 99 GLY A CA 1
ATOM 800 C C . GLY A 1 99 ? -16.219 7.359 32.469 1 29.34 99 GLY A C 1
ATOM 801 O O . GLY A 1 99 ? -15.617 6.742 33.344 1 29.34 99 GLY A O 1
ATOM 802 N N . PHE A 1 100 ? -15.25 7.281 31.875 1 27.47 100 PHE A N 1
ATOM 803 C CA . PHE A 1 100 ? -14.227 8.031 32.594 1 27.47 100 PHE A CA 1
ATOM 804 C C . PHE A 1 100 ? -14.719 9.43 32.938 1 27.47 100 PHE A C 1
ATOM 806 O O . PHE A 1 100 ? -14.875 10.273 32.062 1 27.47 100 PHE A O 1
ATOM 813 N N . ILE A 1 101 ? -15.914 9.438 33.781 1 29.53 101 ILE A N 1
ATOM 814 C CA . ILE A 1 101 ? -16.438 10.531 34.594 1 29.53 101 ILE A CA 1
ATOM 815 C C . ILE A 1 101 ? -15.297 11.273 35.281 1 29.53 101 ILE A C 1
ATOM 817 O O . ILE A 1 101 ? -14.328 10.664 35.719 1 29.53 101 ILE A O 1
ATOM 821 N N . ASN A 1 102 ? -15.023 12.469 34.906 1 29.38 102 ASN A N 1
ATOM 822 C CA . ASN A 1 102 ? -14.438 13.531 35.719 1 29.38 102 ASN A CA 1
ATOM 823 C C . ASN A 1 102 ? -15.086 13.602 37.094 1 29.38 102 ASN A C 1
ATOM 825 O O . ASN A 1 102 ? -16.312 13.602 37.219 1 29.38 102 ASN A O 1
ATOM 829 N N . GLY A 1 103 ? -14.773 12.797 38.156 1 24.86 103 GLY A N 1
ATOM 830 C CA . GLY A 1 103 ? -15.086 13.164 39.531 1 24.86 103 GLY A CA 1
ATOM 831 C C . GLY A 1 103 ? -14.883 14.641 39.812 1 24.86 103 GLY A C 1
ATOM 832 O O . GLY A 1 103 ? -14.07 15.297 39.156 1 24.86 103 GLY A O 1
ATOM 833 N N . PRO A 1 104 ? -16 15.297 39.969 1 27.22 104 PRO A N 1
ATOM 834 C CA . PRO A 1 104 ? -16.062 16.641 40.562 1 27.22 104 PRO A CA 1
ATOM 835 C C . PRO A 1 104 ? -15.164 16.797 41.781 1 27.22 104 PRO A C 1
ATOM 837 O O . PRO A 1 104 ? -14.961 15.844 42.531 1 27.22 104 PRO A O 1
ATOM 840 N N . ASN A 1 105 ? -14.031 17.219 41.781 1 24.64 105 ASN A N 1
ATOM 841 C CA . ASN A 1 105 ? -13.555 17.859 43 1 24.64 105 ASN A CA 1
ATOM 842 C C . ASN A 1 105 ? -14.555 18.875 43.531 1 24.64 105 ASN A C 1
ATOM 844 O O . ASN A 1 105 ? -14.672 19.984 43 1 24.64 105 ASN A O 1
ATOM 848 N N . LEU A 1 106 ? -15.891 18.406 43.594 1 20.34 106 LEU A N 1
ATOM 849 C CA . LEU A 1 106 ? -16.5 18.938 44.812 1 20.34 106 LEU A CA 1
ATOM 850 C C . LEU A 1 106 ? -16.047 18.141 46.031 1 20.34 106 LEU A C 1
ATOM 852 O O . LEU A 1 106 ? -15.781 16.938 45.938 1 20.34 106 LEU A O 1
ATOM 856 N N . MET B 1 1 ? 2.105 -9.664 6.008 1 91.25 1 MET B N 1
ATOM 857 C CA . MET B 1 1 ? 1.517 -8.734 5.051 1 91.25 1 MET B CA 1
ATOM 858 C C . MET B 1 1 ? 0.348 -7.977 5.672 1 91.25 1 MET B C 1
ATOM 860 O O . MET B 1 1 ? 0.337 -6.746 5.688 1 91.25 1 MET B O 1
ATOM 864 N N . GLU B 1 2 ? -0.563 -8.68 6.414 1 91.62 2 GLU B N 1
ATOM 865 C CA . GLU B 1 2 ? -1.75 -8.039 6.977 1 91.62 2 GLU B CA 1
ATOM 866 C C . GLU B 1 2 ? -1.377 -7.055 8.078 1 91.62 2 GLU B C 1
ATOM 868 O O . GLU B 1 2 ? -1.971 -5.98 8.188 1 91.62 2 GLU B O 1
ATOM 873 N N . GLU B 1 3 ? -0.443 -7.492 8.852 1 92.75 3 GLU B N 1
ATOM 874 C CA . GLU B 1 3 ? 0.023 -6.586 9.898 1 92.75 3 GLU B CA 1
ATOM 875 C C . GLU B 1 3 ? 0.62 -5.312 9.305 1 92.75 3 GLU B C 1
ATOM 877 O O . GLU B 1 3 ? 0.394 -4.215 9.82 1 92.75 3 GLU B O 1
ATOM 882 N N . SER B 1 4 ? 1.377 -5.539 8.273 1 94.5 4 SER B N 1
ATOM 883 C CA . SER B 1 4 ? 1.983 -4.398 7.598 1 94.5 4 SER B CA 1
ATOM 884 C C . SER B 1 4 ? 0.921 -3.453 7.043 1 94.5 4 SER B C 1
ATOM 886 O O . SER B 1 4 ? 1.049 -2.232 7.156 1 94.5 4 SER B O 1
ATOM 888 N N . MET B 1 5 ? -0.177 -4.012 6.586 1 95.06 5 MET B N 1
ATOM 889 C CA . MET B 1 5 ? -1.264 -3.197 6.055 1 95.06 5 MET B CA 1
ATOM 890 C C . MET B 1 5 ? -2.006 -2.482 7.18 1 95.06 5 MET B C 1
ATOM 892 O O . MET B 1 5 ? -2.41 -1.327 7.027 1 95.06 5 MET B O 1
ATOM 896 N N . ASP B 1 6 ? -2.07 -3.107 8.289 1 93.44 6 ASP B N 1
ATOM 897 C CA . ASP B 1 6 ? -2.709 -2.508 9.461 1 93.44 6 ASP B CA 1
ATOM 898 C C . ASP B 1 6 ? -1.905 -1.316 9.969 1 93.44 6 ASP B C 1
ATOM 900 O O . ASP B 1 6 ? -2.477 -0.294 10.352 1 93.44 6 ASP B O 1
ATOM 904 N N . VAL B 1 7 ? -0.662 -1.482 9.992 1 95.25 7 VAL B N 1
ATOM 905 C CA . VAL B 1 7 ? 0.225 -0.426 10.469 1 95.25 7 VAL B CA 1
ATOM 906 C C . VAL B 1 7 ? 0.055 0.821 9.602 1 95.25 7 VAL B C 1
ATOM 908 O O . VAL B 1 7 ? -0.022 1.938 10.117 1 95.25 7 VAL B O 1
ATOM 911 N N . ILE B 1 8 ? -0.048 0.637 8.297 1 96.75 8 ILE B N 1
ATOM 912 C CA . ILE B 1 8 ? -0.201 1.748 7.367 1 96.75 8 ILE B CA 1
ATOM 913 C C . ILE B 1 8 ? -1.493 2.504 7.672 1 96.75 8 ILE B C 1
ATOM 915 O O . ILE B 1 8 ? -1.51 3.736 7.688 1 96.75 8 ILE B O 1
ATOM 919 N N . ILE B 1 9 ? -2.535 1.809 7.992 1 95.25 9 ILE B N 1
ATOM 920 C CA . ILE B 1 9 ? -3.828 2.408 8.305 1 95.25 9 ILE B CA 1
ATOM 921 C C . ILE B 1 9 ? -3.758 3.117 9.648 1 95.25 9 ILE B C 1
ATOM 923 O O . ILE B 1 9 ? -4.246 4.242 9.797 1 95.25 9 ILE B O 1
ATOM 927 N N . GLN B 1 10 ? -3.17 2.477 10.648 1 93.75 10 GLN B N 1
ATOM 928 C CA . GLN B 1 10 ? -3.049 3.041 11.984 1 93.75 10 GLN B CA 1
ATOM 929 C C . GLN B 1 10 ? -2.264 4.348 11.961 1 93.75 10 GLN B C 1
ATOM 931 O O . GLN B 1 10 ? -2.605 5.297 12.672 1 93.75 10 GLN B O 1
ATOM 936 N N . ILE B 1 11 ? -1.241 4.352 11.164 1 95.56 11 ILE B N 1
ATOM 937 C CA . ILE B 1 11 ? -0.413 5.547 11.062 1 95.56 11 ILE B CA 1
ATOM 938 C C . ILE B 1 11 ? -1.229 6.691 10.461 1 95.56 11 ILE B C 1
ATOM 940 O O . ILE B 1 11 ? -1.151 7.828 10.938 1 95.56 11 ILE B O 1
ATOM 944 N N . PHE B 1 12 ? -2.045 6.359 9.484 1 94.88 12 PHE B N 1
ATOM 945 C CA . PHE B 1 12 ? -2.938 7.359 8.914 1 94.88 12 PHE B CA 1
ATOM 946 C C . PHE B 1 12 ? -3.85 7.949 9.984 1 94.88 12 PHE B C 1
ATOM 948 O O . PHE B 1 12 ? -3.99 9.172 10.086 1 94.88 12 PHE B O 1
ATOM 955 N N . HIS B 1 13 ? -4.434 7.121 10.781 1 92.88 13 HIS B N 1
ATOM 956 C CA . HIS B 1 13 ? -5.355 7.562 11.82 1 92.88 13 HIS B CA 1
ATOM 957 C C . HIS B 1 13 ? -4.625 8.352 12.898 1 92.88 13 HIS B C 1
ATOM 959 O O . HIS B 1 13 ? -5.16 9.328 13.43 1 92.88 13 HIS B O 1
ATOM 965 N N . LYS B 1 14 ? -3.461 7.891 13.25 1 93.56 14 LYS B N 1
ATOM 966 C CA . LYS B 1 14 ? -2.639 8.539 14.266 1 93.56 14 LYS B CA 1
ATOM 967 C C . LYS B 1 14 ? -2.449 10.023 13.953 1 93.56 14 LYS B C 1
ATOM 969 O O . LYS B 1 14 ? -2.545 10.867 14.852 1 93.56 14 LYS B O 1
ATOM 974 N N . TYR B 1 15 ? -2.23 10.336 12.695 1 93.25 15 TYR B N 1
ATOM 975 C CA . TYR B 1 15 ? -1.917 11.711 12.32 1 93.25 15 TYR B CA 1
ATOM 976 C C . TYR B 1 15 ? -3.17 12.453 11.867 1 93.25 15 TYR B C 1
ATOM 978 O O . TYR B 1 15 ? -3.289 13.664 12.078 1 93.25 15 TYR B O 1
ATOM 986 N N . SER B 1 16 ? -4.117 11.766 11.305 1 92.38 16 SER B N 1
ATOM 987 C CA . SER B 1 16 ? -5.336 12.406 10.82 1 92.38 16 SER B CA 1
ATOM 988 C C . SER B 1 16 ? -6.199 12.898 11.977 1 92.38 16 SER B C 1
ATOM 990 O O . SER B 1 16 ? -6.961 13.859 11.828 1 92.38 16 SER B O 1
ATOM 992 N N . LEU B 1 17 ? -6.039 12.289 13.148 1 86.25 17 LEU B N 1
ATOM 993 C CA . LEU B 1 17 ? -6.863 12.609 14.305 1 86.25 17 LEU B CA 1
ATOM 994 C C . LEU B 1 17 ? -6.359 13.875 15 1 86.25 17 LEU B C 1
ATOM 996 O O . LEU B 1 17 ? -7.055 14.445 15.844 1 86.25 17 LEU B O 1
ATOM 1000 N N . THR B 1 18 ? -5.188 14.289 14.531 1 86.62 18 THR B N 1
ATOM 1001 C CA . THR B 1 18 ? -4.562 15.414 15.211 1 86.62 18 THR B CA 1
ATOM 1002 C C . THR B 1 18 ? -5.441 16.656 15.125 1 86.62 18 THR B C 1
ATOM 1004 O O . THR B 1 18 ? -5.605 17.375 16.109 1 86.62 18 THR B O 1
ATOM 1007 N N . GLU B 1 19 ? -6.074 16.875 13.945 1 83.19 19 GLU B N 1
ATOM 1008 C CA . GLU B 1 19 ? -6.906 18.047 13.773 1 83.19 19 GLU B CA 1
ATOM 1009 C C . GLU B 1 19 ? -8.391 17.688 13.773 1 83.19 19 GLU B C 1
ATOM 1011 O O . GLU B 1 19 ? -9.242 18.547 13.539 1 83.19 19 GLU B O 1
ATOM 1016 N N . GLY B 1 20 ? -8.664 16.438 14.008 1 77.75 20 GLY B N 1
ATOM 1017 C CA . GLY B 1 20 ? -10.047 16.109 14.344 1 77.75 20 GLY B CA 1
ATOM 1018 C C . GLY B 1 20 ? -10.711 15.203 13.32 1 77.75 20 GLY B C 1
ATOM 1019 O O . GLY B 1 20 ? -11.625 14.453 13.656 1 77.75 20 GLY B O 1
ATOM 1020 N N . ASN B 1 21 ? -10.5 15.391 12.016 1 81.81 21 ASN B N 1
ATOM 1021 C CA . ASN B 1 21 ? -11.117 14.516 11.023 1 81.81 21 ASN B CA 1
ATOM 1022 C C . ASN B 1 21 ? -10.273 13.273 10.773 1 81.81 21 ASN B C 1
ATOM 1024 O O . ASN B 1 21 ? -9.172 13.367 10.219 1 81.81 21 ASN B O 1
ATOM 1028 N N . PRO B 1 22 ? -10.75 12.172 11.188 1 84.81 22 PRO B N 1
ATOM 1029 C CA . PRO B 1 22 ? -9.953 10.938 11.094 1 84.81 22 PRO B CA 1
ATOM 1030 C C . PRO B 1 22 ? -9.844 10.422 9.664 1 84.81 22 PRO B C 1
ATOM 1032 O O . PRO B 1 22 ? -9.039 9.523 9.391 1 84.81 22 PRO B O 1
ATOM 1035 N N . ASP B 1 23 ? -10.547 11.078 8.758 1 88.12 23 ASP B N 1
ATOM 1036 C CA . ASP B 1 23 ? -10.602 10.523 7.41 1 88.12 23 ASP B CA 1
ATOM 1037 C C . ASP B 1 23 ? -9.812 11.383 6.43 1 88.12 23 ASP B C 1
ATOM 1039 O O . ASP B 1 23 ? -9.758 11.086 5.234 1 88.12 23 ASP B O 1
ATOM 1043 N N . THR B 1 24 ? -9.188 12.398 6.973 1 92.94 24 THR B N 1
ATOM 1044 C CA . THR B 1 24 ? -8.43 13.289 6.102 1 92.94 24 THR B CA 1
ATOM 1045 C C . THR B 1 24 ? -7.145 13.75 6.781 1 92.94 24 THR B C 1
ATOM 1047 O O . THR B 1 24 ? -7.051 13.75 8.008 1 92.94 24 THR B O 1
ATOM 1050 N N . LEU B 1 25 ? -6.156 14.055 5.938 1 95.44 25 LEU B N 1
ATOM 1051 C CA . LEU B 1 25 ? -4.906 14.641 6.398 1 95.44 25 LEU B CA 1
ATOM 1052 C C . LEU B 1 25 ? -4.766 16.078 5.91 1 95.44 25 LEU B C 1
ATOM 1054 O O . LEU B 1 25 ? -4.883 16.344 4.711 1 95.44 25 LEU B O 1
ATOM 1058 N N . SER B 1 26 ? -4.637 16.984 6.883 1 94.06 26 SER B N 1
ATOM 1059 C CA . SER B 1 26 ? -4.289 18.344 6.5 1 94.06 26 SER B CA 1
ATOM 1060 C C . SER B 1 26 ? -2.834 18.438 6.055 1 94.06 26 SER B C 1
ATOM 1062 O O . SER B 1 26 ? -2.078 17.469 6.176 1 94.06 26 SER B O 1
ATOM 1064 N N . LYS B 1 27 ? -2.455 19.578 5.574 1 93 27 LYS B N 1
ATOM 1065 C CA . LYS B 1 27 ? -1.083 19.797 5.121 1 93 27 LYS B CA 1
ATOM 1066 C C . LYS B 1 27 ? -0.09 19.562 6.258 1 93 27 LYS B C 1
ATOM 1068 O O . LYS B 1 27 ? 0.918 18.875 6.078 1 93 27 LYS B O 1
ATOM 1073 N N . LYS B 1 28 ? -0.464 20.094 7.355 1 93.12 28 LYS B N 1
ATOM 1074 C CA . LYS B 1 28 ? 0.407 19.953 8.516 1 93.12 28 LYS B CA 1
ATOM 1075 C C . LYS B 1 28 ? 0.519 18.5 8.945 1 93.12 28 LYS B C 1
ATOM 1077 O O . LYS B 1 28 ? 1.616 18 9.219 1 93.12 28 LYS B O 1
ATOM 1082 N N . GLU B 1 29 ? -0.634 17.812 9.023 1 95.69 29 GLU B N 1
ATOM 1083 C CA . GLU B 1 29 ? -0.67 16.422 9.43 1 95.69 29 GLU B CA 1
ATOM 1084 C C . GLU B 1 29 ? 0.1 15.539 8.438 1 95.69 29 GLU B C 1
ATOM 1086 O O . GLU B 1 29 ? 0.805 14.617 8.844 1 95.69 29 GLU B O 1
ATOM 1091 N N . PHE B 1 30 ? -0.086 15.906 7.195 1 94.94 30 PHE B N 1
ATOM 1092 C CA . PHE B 1 30 ? 0.581 15.156 6.133 1 94.94 30 PHE B CA 1
ATOM 1093 C C . PHE B 1 30 ? 2.096 15.289 6.25 1 94.94 30 PHE B C 1
ATOM 1095 O O . PHE B 1 30 ? 2.818 14.297 6.172 1 94.94 30 PHE B O 1
ATOM 1102 N N . LYS B 1 31 ? 2.557 16.438 6.465 1 93.75 31 LYS B N 1
ATOM 1103 C CA . LYS B 1 31 ? 3.984 16.703 6.613 1 93.75 31 LYS B CA 1
ATOM 1104 C C . LYS B 1 31 ? 4.57 15.938 7.797 1 93.75 31 LYS B C 1
ATOM 1106 O O . LYS B 1 31 ? 5.645 15.344 7.691 1 93.75 31 LYS B O 1
ATOM 1111 N N . GLU B 1 32 ? 3.9 15.969 8.867 1 93.69 32 GLU B N 1
ATOM 1112 C CA . GLU B 1 32 ? 4.355 15.258 10.055 1 93.69 32 GLU B CA 1
ATOM 1113 C C . GLU B 1 32 ? 4.426 13.758 9.812 1 93.69 32 GLU B C 1
ATOM 1115 O O . GLU B 1 32 ? 5.383 13.094 10.227 1 93.69 32 GLU B O 1
ATOM 1120 N N . LEU B 1 33 ? 3.416 13.258 9.164 1 94.69 33 LEU B N 1
ATOM 1121 C CA . LEU B 1 33 ? 3.369 11.836 8.859 1 94.69 33 LEU B CA 1
ATOM 1122 C C . LEU B 1 33 ? 4.574 11.422 8.016 1 94.69 33 LEU B C 1
ATOM 1124 O O . LEU B 1 33 ? 5.262 10.453 8.352 1 94.69 33 LEU B O 1
ATOM 1128 N N . VAL B 1 34 ? 4.855 12.172 6.949 1 94.12 34 VAL B N 1
ATOM 1129 C CA . VAL B 1 34 ? 5.93 11.836 6.02 1 94.12 34 VAL B CA 1
ATOM 1130 C C . VAL B 1 34 ? 7.277 11.969 6.727 1 94.12 34 VAL B C 1
ATOM 1132 O O . VAL B 1 34 ? 8.117 11.07 6.641 1 94.12 34 VAL B O 1
ATOM 1135 N N . ASN B 1 35 ? 7.441 12.953 7.547 1 92.5 35 ASN B N 1
ATOM 1136 C CA . ASN B 1 35 ? 8.719 13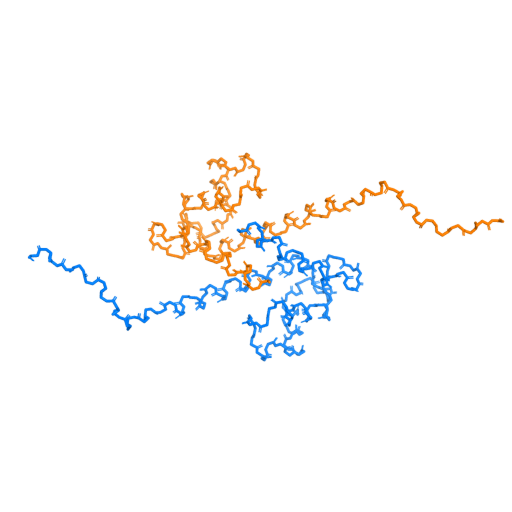.227 8.188 1 92.5 35 ASN B CA 1
ATOM 1137 C C . ASN B 1 35 ? 9 12.25 9.328 1 92.5 35 ASN B C 1
ATOM 1139 O O . ASN B 1 35 ? 10.148 11.859 9.547 1 92.5 35 ASN B O 1
ATOM 1143 N N . LYS B 1 36 ? 7.953 11.844 9.898 1 93.56 36 LYS B N 1
ATOM 1144 C CA . LYS B 1 36 ? 8.133 11 11.078 1 93.56 36 LYS B CA 1
ATOM 1145 C C . LYS B 1 36 ? 8.062 9.523 10.719 1 93.56 36 LYS B C 1
ATOM 1147 O O . LYS B 1 36 ? 8.797 8.703 11.266 1 93.56 36 LYS B O 1
ATOM 1152 N N . GLU B 1 37 ? 7.195 9.148 9.828 1 94.44 37 GLU B N 1
ATOM 1153 C CA . GLU B 1 37 ? 6.93 7.746 9.547 1 94.44 37 GLU B CA 1
ATOM 1154 C C . GLU B 1 37 ? 7.707 7.273 8.32 1 94.44 37 GLU B C 1
ATOM 1156 O O . GLU B 1 37 ? 7.926 6.074 8.141 1 94.44 37 GLU B O 1
ATOM 1161 N N . MET B 1 38 ? 8.102 8.188 7.445 1 92.19 38 MET B N 1
ATOM 1162 C CA . MET B 1 38 ? 8.82 7.832 6.223 1 92.19 38 MET B CA 1
ATOM 1163 C C . MET B 1 38 ? 10.047 8.711 6.039 1 92.19 38 MET B C 1
ATOM 1165 O O . MET B 1 38 ? 10.211 9.352 5 1 92.19 38 MET B O 1
ATOM 1169 N N . PRO B 1 39 ? 10.969 8.672 6.973 1 88.5 39 PRO B N 1
ATOM 1170 C CA . PRO B 1 39 ? 12.125 9.57 6.891 1 88.5 39 PRO B CA 1
ATOM 1171 C C . PRO B 1 39 ? 13.102 9.18 5.785 1 88.5 39 PRO B C 1
ATOM 1173 O O . PRO B 1 39 ? 13.805 10.031 5.242 1 88.5 39 PRO B O 1
ATOM 1176 N N . ASN B 1 40 ? 13.117 7.945 5.414 1 86.38 40 ASN B N 1
ATOM 1177 C CA . ASN B 1 40 ? 14.094 7.465 4.441 1 86.38 40 ASN B CA 1
ATOM 1178 C C . ASN B 1 40 ? 13.453 7.246 3.07 1 86.38 40 ASN B C 1
ATOM 1180 O O . ASN B 1 40 ? 14.141 6.895 2.111 1 86.38 40 ASN B O 1
ATOM 1184 N N . SER B 1 41 ? 12.211 7.395 3.037 1 83.31 41 SER B N 1
ATOM 1185 C CA . SER B 1 41 ? 11.508 7.141 1.782 1 83.31 41 SER B CA 1
ATOM 1186 C C . SER B 1 41 ? 11.531 8.367 0.875 1 83.31 41 SER B C 1
ATOM 1188 O O . SER B 1 41 ? 11.266 8.258 -0.324 1 83.31 41 SER B O 1
ATOM 1190 N N . PHE B 1 42 ? 11.875 9.477 1.464 1 85.31 42 PHE B N 1
ATOM 1191 C CA . PHE B 1 42 ? 11.945 10.727 0.716 1 85.31 42 PHE B CA 1
ATOM 1192 C C . PHE B 1 42 ? 13.312 11.383 0.877 1 85.31 42 PHE B C 1
ATOM 1194 O O . PHE B 1 42 ? 13.945 11.258 1.928 1 85.31 42 PHE B O 1
ATOM 1201 N N . LYS B 1 43 ? 13.68 11.992 -0.186 1 84.75 43 LYS B N 1
ATOM 1202 C CA . LYS B 1 43 ? 14.914 12.766 -0.103 1 84.75 43 LYS B CA 1
ATOM 1203 C C . LYS B 1 43 ? 14.727 14 0.775 1 84.75 43 LYS B C 1
ATOM 1205 O O . LYS B 1 43 ? 13.609 14.477 0.955 1 84.75 43 LYS B O 1
ATOM 1210 N N . LYS B 1 44 ? 15.766 14.406 1.301 1 84.88 44 LYS B N 1
ATOM 1211 C CA . LYS B 1 44 ? 15.734 15.578 2.178 1 84.88 44 LYS B CA 1
ATOM 1212 C C . LYS B 1 44 ? 15.07 16.766 1.492 1 84.88 44 LYS B C 1
ATOM 1214 O O . LYS B 1 44 ? 14.312 17.516 2.123 1 84.88 44 LYS B O 1
ATOM 1219 N N . GLU B 1 45 ? 15.297 16.844 0.171 1 84.94 45 GLU B N 1
ATOM 1220 C CA . GLU B 1 45 ? 14.734 17.938 -0.611 1 84.94 45 GLU B CA 1
ATOM 1221 C C . GLU B 1 45 ? 13.219 17.797 -0.765 1 84.94 45 GLU B C 1
ATOM 1223 O O . GLU B 1 45 ? 12.516 18.766 -1.019 1 84.94 45 GLU B O 1
ATOM 1228 N N . GLU B 1 46 ? 12.828 16.547 -0.577 1 83.19 46 GLU B N 1
ATOM 1229 C CA . GLU B 1 46 ? 11.406 16.266 -0.736 1 83.19 46 GLU B CA 1
ATOM 1230 C C . GLU B 1 46 ? 10.664 16.406 0.591 1 83.19 46 GLU B C 1
ATOM 1232 O O . GLU B 1 46 ? 9.438 16.312 0.634 1 83.19 46 GLU B O 1
ATOM 1237 N N . LYS B 1 47 ? 11.43 16.797 1.639 1 87.5 47 LYS B N 1
ATOM 1238 C CA . LYS B 1 47 ? 10.828 16.891 2.967 1 87.5 47 LYS B CA 1
ATOM 1239 C C . LYS B 1 47 ? 10.656 18.344 3.387 1 87.5 47 LYS B C 1
ATOM 1241 O O . LYS B 1 47 ? 10.203 18.625 4.5 1 87.5 47 LYS B O 1
ATOM 1246 N N . ASP B 1 48 ? 10.992 19.156 2.457 1 88.5 48 ASP B N 1
ATOM 1247 C CA . ASP B 1 48 ? 10.797 20.578 2.719 1 88.5 48 ASP B CA 1
ATOM 1248 C C . ASP B 1 48 ? 9.336 20.969 2.518 1 88.5 48 ASP B C 1
ATOM 1250 O O . ASP B 1 48 ? 8.578 20.25 1.857 1 88.5 48 ASP B O 1
ATOM 1254 N N . GLU B 1 49 ? 9.023 22.078 3.125 1 90.5 49 GLU B N 1
ATOM 1255 C CA . GLU B 1 49 ? 7.645 22.562 3.064 1 90.5 49 GLU B CA 1
ATOM 1256 C C . GLU B 1 49 ? 7.172 22.703 1.621 1 90.5 49 GLU B C 1
ATOM 1258 O O . GLU B 1 49 ? 6.047 22.328 1.292 1 90.5 49 GLU B O 1
ATOM 1263 N N . LYS B 1 50 ? 7.957 23.266 0.811 1 91.19 50 LYS B N 1
ATOM 1264 C CA . LYS B 1 50 ? 7.605 23.5 -0.587 1 91.19 50 LYS B CA 1
ATOM 1265 C C . LYS B 1 50 ? 7.363 22.172 -1.316 1 91.19 50 LYS B C 1
ATOM 1267 O O . LYS B 1 50 ? 6.375 22.031 -2.041 1 91.19 50 LYS B O 1
ATOM 1272 N N . SER B 1 51 ? 8.273 21.281 -1.059 1 90.25 51 SER B N 1
ATOM 1273 C CA . SER B 1 51 ? 8.148 19.969 -1.687 1 90.25 51 SER B CA 1
ATOM 1274 C C . SER B 1 51 ? 6.934 19.203 -1.162 1 90.25 51 SER B C 1
ATOM 1276 O O . SER B 1 51 ? 6.227 18.547 -1.929 1 90.25 51 SER B O 1
ATOM 1278 N N . MET B 1 52 ? 6.652 19.297 0.066 1 91.31 52 MET B N 1
ATOM 1279 C CA . MET B 1 52 ? 5.504 18.656 0.689 1 91.31 52 MET B CA 1
ATOM 1280 C C . MET B 1 52 ? 4.195 19.219 0.147 1 91.31 52 MET B C 1
ATOM 1282 O O . MET B 1 52 ? 3.248 18.484 -0.112 1 91.31 52 MET B O 1
ATOM 1286 N N . ASN B 1 53 ? 4.227 20.562 -0.015 1 91.31 53 ASN B N 1
ATOM 1287 C CA . ASN B 1 53 ? 3.062 21.219 -0.618 1 91.31 53 ASN B CA 1
ATOM 1288 C C . ASN B 1 53 ? 2.83 20.719 -2.045 1 91.31 53 ASN B C 1
ATOM 1290 O O . ASN B 1 53 ? 1.688 20.484 -2.447 1 91.31 53 ASN B O 1
ATOM 1294 N N . GLY B 1 54 ? 3.898 20.578 -2.721 1 93.06 54 GLY B N 1
ATOM 1295 C CA . GLY B 1 54 ? 3.803 20.047 -4.07 1 93.06 54 GLY B CA 1
ATOM 1296 C C . GLY B 1 54 ? 3.283 18.625 -4.121 1 93.06 54 GLY B C 1
ATOM 1297 O O . GLY B 1 54 ? 2.451 18.281 -4.965 1 93.06 54 GLY B O 1
ATOM 1298 N N . MET B 1 55 ? 3.752 17.812 -3.289 1 93.19 55 MET B N 1
ATOM 1299 C CA . MET B 1 55 ? 3.316 16.422 -3.199 1 93.19 55 MET B CA 1
ATOM 1300 C C . MET B 1 55 ? 1.842 16.328 -2.82 1 93.19 55 MET B C 1
ATOM 1302 O O . MET B 1 55 ? 1.084 15.578 -3.428 1 93.19 55 MET B O 1
ATOM 1306 N N . MET B 1 56 ? 1.5 17.125 -1.844 1 93.06 56 MET B N 1
ATOM 1307 C CA . MET B 1 56 ? 0.11 17.125 -1.396 1 93.06 56 MET B CA 1
ATOM 1308 C C . MET B 1 56 ? -0.822 17.562 -2.521 1 93.06 56 MET B C 1
ATOM 1310 O O . MET B 1 56 ? -1.896 17 -2.703 1 93.06 56 MET B O 1
ATOM 1314 N N . GLU B 1 57 ? -0.396 18.609 -3.262 1 93.25 57 GLU B N 1
ATOM 1315 C CA . GLU B 1 57 ? -1.191 19.125 -4.375 1 93.25 57 GLU B CA 1
ATOM 1316 C C . GLU B 1 57 ? -1.363 18.062 -5.461 1 93.25 57 GLU B C 1
ATOM 1318 O O . GLU B 1 57 ? -2.43 17.953 -6.066 1 93.25 57 GLU B O 1
ATOM 1323 N N . ASN B 1 58 ? -0.325 17.312 -5.621 1 92.06 58 ASN B N 1
ATOM 1324 C CA . ASN B 1 58 ? -0.371 16.25 -6.617 1 92.06 58 ASN B CA 1
ATOM 1325 C C . ASN B 1 58 ? -1.283 15.109 -6.18 1 92.06 58 ASN B C 1
ATOM 1327 O O . ASN B 1 58 ? -1.951 14.484 -7.008 1 92.06 58 ASN B O 1
ATOM 1331 N N . LEU B 1 59 ? -1.312 14.906 -4.945 1 93.56 59 LEU B N 1
ATOM 1332 C CA . LEU B 1 59 ? -2.111 13.82 -4.387 1 93.56 59 LEU B CA 1
ATOM 1333 C C . LEU B 1 59 ? -3.564 14.242 -4.219 1 93.56 59 LEU B C 1
ATOM 1335 O O . LEU B 1 59 ? -4.473 13.414 -4.309 1 93.56 59 LEU B O 1
ATOM 1339 N N . ASP B 1 60 ? -3.758 15.562 -3.914 1 94.06 60 ASP B N 1
ATOM 1340 C CA . ASP B 1 60 ? -5.09 16.125 -3.703 1 94.06 60 ASP B CA 1
ATOM 1341 C C . ASP B 1 60 ? -5.848 16.234 -5.023 1 94.06 60 ASP B C 1
ATOM 1343 O O . ASP B 1 60 ? -6.055 17.344 -5.527 1 94.06 60 ASP B O 1
ATOM 1347 N N . THR B 1 61 ? -6.426 15.188 -5.469 1 90.94 61 THR B N 1
ATOM 1348 C CA . THR B 1 61 ? -7.023 15.141 -6.797 1 90.94 61 THR B CA 1
ATOM 1349 C C . THR B 1 61 ? -8.375 15.844 -6.809 1 90.94 61 THR B C 1
ATOM 1351 O O . THR B 1 61 ? -8.789 16.391 -7.832 1 90.94 61 THR B O 1
ATOM 1354 N N . ASN B 1 62 ? -9.062 15.859 -5.699 1 90 62 ASN B N 1
ATOM 1355 C CA . ASN B 1 62 ? -10.367 16.516 -5.668 1 90 62 ASN B CA 1
ATOM 1356 C C . ASN B 1 62 ? -10.242 17.969 -5.234 1 90 62 ASN B C 1
ATOM 1358 O O . ASN B 1 62 ? -11.25 18.672 -5.098 1 90 62 ASN B O 1
ATOM 1362 N N . LYS B 1 63 ? -9.102 18.469 -4.961 1 91.62 63 LYS B N 1
ATOM 1363 C CA . LYS B 1 63 ? -8.734 19.859 -4.746 1 91.62 63 LYS B CA 1
ATOM 1364 C C . LYS B 1 63 ? -9.477 20.453 -3.545 1 91.62 63 LYS B C 1
ATOM 1366 O O . LYS B 1 63 ? -9.969 21.578 -3.602 1 91.62 63 LYS B O 1
ATOM 1371 N N . ASP B 1 64 ? -9.641 19.688 -2.434 1 90.5 64 ASP B N 1
ATOM 1372 C CA . ASP B 1 64 ? -10.297 20.188 -1.23 1 90.5 64 ASP B CA 1
ATOM 1373 C C . ASP B 1 64 ? -9.266 20.594 -0.177 1 90.5 64 ASP B C 1
ATOM 1375 O O . ASP B 1 64 ? -9.625 20.938 0.954 1 90.5 64 ASP B O 1
ATOM 1379 N N . ASN B 1 65 ? -8.008 20.516 -0.581 1 92.06 65 ASN B N 1
ATOM 1380 C CA . ASN B 1 65 ? -6.875 20.953 0.236 1 92.06 65 ASN B CA 1
ATOM 1381 C C . ASN B 1 65 ? -6.66 20.016 1.431 1 92.06 65 ASN B C 1
ATOM 1383 O O . ASN B 1 65 ? -6.066 20.422 2.434 1 92.06 65 ASN B O 1
ATOM 1387 N N . GLN B 1 66 ? -7.215 18.875 1.378 1 93.44 66 GLN B N 1
ATOM 1388 C CA . GLN B 1 66 ? -6.996 17.797 2.338 1 93.44 66 GLN B CA 1
ATOM 1389 C C . GLN B 1 66 ? -6.727 16.469 1.628 1 93.44 66 GLN B C 1
ATOM 1391 O O . GLN B 1 66 ? -7.133 16.281 0.479 1 93.44 66 GLN B O 1
ATOM 1396 N N . LEU B 1 67 ? -6.047 15.641 2.307 1 94.75 67 LEU B N 1
ATOM 1397 C CA . LEU B 1 67 ? -5.785 14.32 1.744 1 94.75 67 LEU B CA 1
ATOM 1398 C C . LEU B 1 67 ? -6.711 13.273 2.355 1 94.75 67 LEU B C 1
ATOM 1400 O O . LEU B 1 67 ? -6.57 12.922 3.529 1 94.75 67 LEU B O 1
ATOM 1404 N N . GLU B 1 68 ? -7.727 12.891 1.553 1 94.5 68 GLU B N 1
ATOM 1405 C CA . GLU B 1 68 ? -8.586 11.797 1.992 1 94.5 68 GLU B CA 1
ATOM 1406 C C . GLU B 1 68 ? -7.832 10.469 1.97 1 94.5 68 GLU B C 1
ATOM 1408 O O . GLU B 1 68 ? -6.77 10.359 1.352 1 94.5 68 GLU B O 1
ATOM 1413 N N . PHE B 1 69 ? -8.383 9.461 2.553 1 95.19 69 PHE B N 1
ATOM 1414 C CA . PHE B 1 69 ? -7.703 8.18 2.662 1 95.19 69 PHE B CA 1
ATOM 1415 C C . PHE B 1 69 ? -7.398 7.609 1.28 1 95.19 69 PHE B C 1
ATOM 1417 O O . PHE B 1 69 ? -6.324 7.043 1.06 1 95.19 69 PHE B O 1
ATOM 1424 N N . ASN B 1 70 ? -8.344 7.852 0.438 1 94.25 70 ASN B N 1
ATOM 1425 C CA . ASN B 1 70 ? -8.148 7.348 -0.918 1 94.25 70 ASN B CA 1
ATOM 1426 C C . ASN B 1 70 ? -6.926 7.984 -1.575 1 94.25 70 ASN B C 1
ATOM 1428 O O . ASN B 1 70 ? -6.195 7.32 -2.314 1 94.25 70 ASN B O 1
ATOM 1432 N N . GLU B 1 71 ? -6.723 9.227 -1.361 1 96.38 71 GLU B N 1
ATOM 1433 C CA . GLU B 1 71 ? -5.578 9.945 -1.909 1 96.38 71 GLU B CA 1
ATOM 1434 C C . GLU B 1 71 ? -4.289 9.547 -1.196 1 96.38 71 GLU B C 1
ATOM 1436 O O . GLU B 1 71 ? -3.223 9.484 -1.814 1 96.38 71 GLU B O 1
ATOM 1441 N N . TYR B 1 72 ? -4.449 9.289 0.061 1 96.12 72 TYR B N 1
ATOM 1442 C CA . TYR B 1 72 ? -3.33 8.773 0.842 1 96.12 72 TYR B CA 1
ATOM 1443 C C . TYR B 1 72 ? -2.875 7.418 0.315 1 96.12 72 TYR B C 1
ATOM 1445 O O . TYR B 1 72 ? -1.675 7.156 0.215 1 96.12 72 TYR B O 1
ATOM 1453 N N . VAL B 1 73 ? -3.799 6.613 0.04 1 96.62 73 VAL B N 1
ATOM 1454 C CA . VAL B 1 73 ? -3.506 5.281 -0.473 1 96.62 73 VAL B CA 1
ATOM 1455 C C . VAL B 1 73 ? -2.723 5.391 -1.779 1 96.62 73 VAL B C 1
ATOM 1457 O O . VAL B 1 73 ? -1.836 4.578 -2.049 1 96.62 73 VAL B O 1
ATOM 1460 N N . ASP B 1 74 ? -2.979 6.379 -2.568 1 94.62 74 ASP B N 1
ATOM 1461 C CA . ASP B 1 74 ? -2.238 6.609 -3.807 1 94.62 74 ASP B CA 1
ATOM 1462 C C . ASP B 1 74 ? -0.77 6.914 -3.52 1 94.62 74 ASP B C 1
ATOM 1464 O O . ASP B 1 74 ? 0.114 6.484 -4.266 1 94.62 74 ASP B O 1
ATOM 1468 N N . LEU B 1 75 ? -0.568 7.656 -2.516 1 94.81 75 LEU B N 1
ATOM 1469 C CA . LEU B 1 75 ? 0.8 7.949 -2.102 1 94.81 75 LEU B CA 1
ATOM 1470 C C . LEU B 1 75 ? 1.546 6.668 -1.747 1 94.81 75 LEU B C 1
ATOM 1472 O O . LEU B 1 75 ? 2.676 6.457 -2.193 1 94.81 75 LEU B O 1
ATOM 1476 N N . ILE B 1 76 ? 0.891 5.836 -0.967 1 96.69 76 ILE B N 1
ATOM 1477 C CA . ILE B 1 76 ? 1.496 4.578 -0.543 1 96.69 76 ILE B CA 1
ATOM 1478 C C . ILE B 1 76 ? 1.812 3.719 -1.767 1 96.69 76 ILE B C 1
ATOM 1480 O O . ILE B 1 76 ? 2.902 3.152 -1.869 1 96.69 76 ILE B O 1
ATOM 1484 N N . GLY B 1 77 ? 0.847 3.656 -2.701 1 96.31 77 GLY B N 1
ATOM 1485 C CA . GLY B 1 77 ? 1.064 2.885 -3.914 1 96.31 77 GLY B CA 1
ATOM 1486 C C . GLY B 1 77 ? 2.234 3.389 -4.738 1 96.31 77 GLY B C 1
ATOM 1487 O O . GLY B 1 77 ? 3.059 2.598 -5.203 1 96.31 77 GLY B O 1
ATOM 1488 N N . ASN B 1 78 ? 2.312 4.688 -4.902 1 93.88 78 ASN B N 1
ATOM 1489 C CA . ASN B 1 78 ? 3.416 5.285 -5.645 1 93.88 78 ASN B CA 1
ATOM 1490 C C . ASN B 1 78 ? 4.758 5 -4.977 1 93.88 78 ASN B C 1
ATOM 1492 O O . ASN B 1 78 ? 5.75 4.727 -5.66 1 93.88 78 ASN B O 1
ATOM 1496 N N . LYS B 1 79 ? 4.727 5.008 -3.744 1 93.75 79 LYS B N 1
ATOM 1497 C CA . LYS B 1 79 ? 5.969 4.766 -3.016 1 93.75 79 LYS B CA 1
ATOM 1498 C C . LYS B 1 79 ? 6.387 3.299 -3.111 1 93.75 79 LYS B C 1
ATOM 1500 O O . LYS B 1 79 ? 7.574 2.992 -3.238 1 93.75 79 LYS B O 1
ATOM 1505 N N . LEU B 1 80 ? 5.441 2.402 -2.984 1 95.94 80 LEU B N 1
ATOM 1506 C CA . LEU B 1 80 ? 5.75 0.99 -3.166 1 95.94 80 LEU B CA 1
ATOM 1507 C C . LEU B 1 80 ? 6.418 0.75 -4.52 1 95.94 80 LEU B C 1
ATOM 1509 O O . LEU B 1 80 ? 7.398 0.011 -4.609 1 95.94 80 LEU B O 1
ATOM 1513 N N . LYS B 1 81 ? 5.934 1.42 -5.578 1 93.94 81 LYS B N 1
ATOM 1514 C CA . LYS B 1 81 ? 6.492 1.294 -6.922 1 93.94 81 LYS B CA 1
ATOM 1515 C C . LYS B 1 81 ? 7.918 1.839 -6.977 1 93.94 81 LYS B C 1
ATOM 1517 O O . LYS B 1 81 ? 8.797 1.239 -7.602 1 93.94 81 LYS B O 1
ATOM 1522 N N . THR B 1 82 ? 8.133 2.947 -6.371 1 92.44 82 THR B N 1
ATOM 1523 C CA . THR B 1 82 ? 9.453 3.57 -6.363 1 92.44 82 THR B CA 1
ATOM 1524 C C . THR B 1 82 ? 10.445 2.719 -5.578 1 92.44 82 THR B C 1
ATOM 1526 O O . THR B 1 82 ? 11.562 2.475 -6.047 1 92.44 82 THR B O 1
ATOM 1529 N N . ILE B 1 83 ? 9.984 2.25 -4.43 1 90.81 83 ILE B N 1
ATOM 1530 C CA . ILE B 1 83 ? 10.859 1.425 -3.605 1 90.81 83 ILE B CA 1
ATOM 1531 C C . ILE B 1 83 ? 11.172 0.119 -4.332 1 90.81 83 ILE B C 1
ATOM 1533 O O . ILE B 1 83 ? 12.305 -0.355 -4.309 1 90.81 83 ILE B O 1
ATOM 1537 N N . HIS B 1 84 ? 10.203 -0.436 -4.949 1 92.75 84 HIS B N 1
ATOM 1538 C CA . HIS B 1 84 ? 10.391 -1.653 -5.73 1 92.75 84 HIS B CA 1
ATOM 1539 C C . HIS B 1 84 ? 11.43 -1.451 -6.824 1 92.75 84 HIS B C 1
ATOM 1541 O O . HIS B 1 84 ? 12.312 -2.297 -7.02 1 92.75 84 HIS B O 1
ATOM 1547 N N . LYS B 1 85 ? 11.391 -0.364 -7.52 1 90.06 85 LYS B N 1
ATOM 1548 C CA . LYS B 1 85 ? 12.336 -0.044 -8.586 1 90.06 85 LYS B CA 1
ATOM 1549 C C . LYS B 1 85 ? 13.75 0.115 -8.039 1 90.06 85 LYS B C 1
ATOM 1551 O O . LYS B 1 85 ? 14.711 -0.335 -8.656 1 90.06 85 LYS B O 1
ATOM 1556 N N . GLU B 1 86 ? 13.75 0.692 -6.949 1 86 86 GLU B N 1
ATOM 1557 C CA . GLU B 1 86 ? 15.039 0.922 -6.316 1 86 86 GLU B CA 1
ATOM 1558 C C . GLU B 1 86 ? 15.641 -0.38 -5.789 1 86 86 GLU B C 1
ATOM 1560 O O . GLU B 1 86 ? 16.859 -0.516 -5.695 1 86 86 GLU B O 1
ATOM 1565 N N . SER B 1 87 ? 14.805 -1.239 -5.395 1 83.06 87 SER B N 1
ATOM 1566 C CA . SER B 1 87 ? 15.266 -2.521 -4.875 1 83.06 87 SER B CA 1
ATOM 1567 C C . SER B 1 87 ? 15.914 -3.363 -5.973 1 83.06 87 SER B C 1
ATOM 1569 O O . SER B 1 87 ? 16.766 -4.211 -5.691 1 83.06 87 SER B O 1
ATOM 1571 N N . HIS B 1 88 ? 15.445 -3.236 -7.184 1 77.81 88 HIS B N 1
ATOM 1572 C CA . HIS B 1 88 ? 16.062 -3.912 -8.32 1 77.81 88 HIS B CA 1
ATOM 1573 C C . HIS B 1 88 ? 17.406 -3.301 -8.664 1 77.81 88 HIS B C 1
ATOM 1575 O O . HIS B 1 88 ? 18.312 -4 -9.133 1 77.81 88 HIS B O 1
ATOM 1581 N N . LYS B 1 89 ? 17.422 -2.113 -8.469 1 66.81 89 LYS B N 1
ATOM 1582 C CA . LYS B 1 89 ? 18.688 -1.443 -8.719 1 66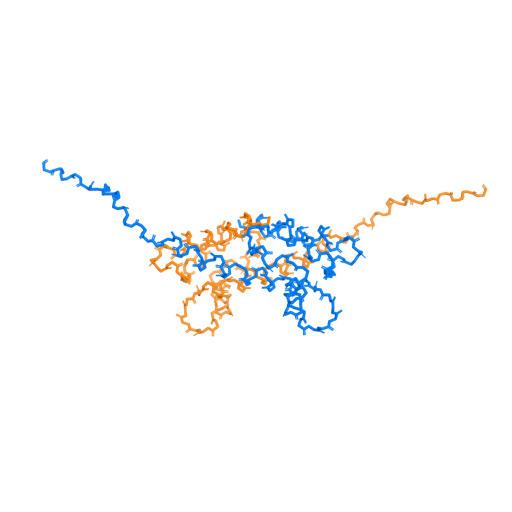.81 89 LYS B CA 1
ATOM 1583 C C . LYS B 1 89 ? 19.734 -1.844 -7.684 1 66.81 89 LYS B C 1
ATOM 1585 O O . LYS B 1 89 ? 20.906 -2.021 -8.016 1 66.81 89 LYS B O 1
ATOM 1590 N N . LYS B 1 90 ? 19.188 -2.041 -6.578 1 56.34 90 LYS B N 1
ATOM 1591 C CA . LYS B 1 90 ? 20.141 -2.496 -5.57 1 56.34 90 LYS B CA 1
ATOM 1592 C C . LYS B 1 90 ? 20.531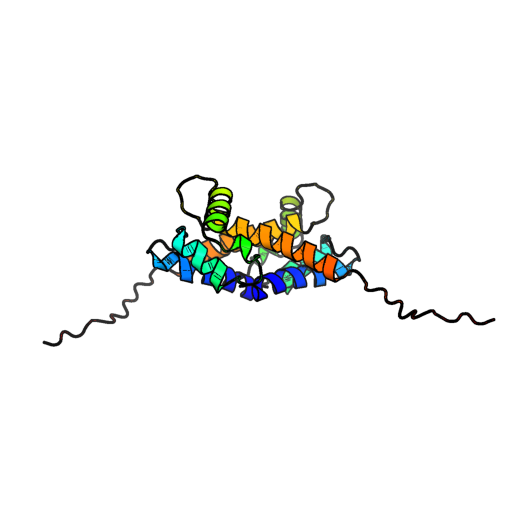 -3.951 -5.805 1 56.34 90 LYS B C 1
ATOM 1594 O O . LYS B 1 90 ? 21.547 -4.422 -5.27 1 56.34 90 LYS B O 1
ATOM 1599 N N . ALA B 1 91 ? 19.531 -4.754 -6.52 1 49.38 91 ALA B N 1
ATOM 1600 C CA . ALA B 1 91 ? 19.953 -6.109 -6.875 1 49.38 91 ALA B CA 1
ATOM 1601 C C . ALA B 1 91 ? 20.828 -6.105 -8.109 1 49.38 91 ALA B C 1
ATOM 1603 O O . ALA B 1 91 ? 21.031 -7.148 -8.742 1 49.38 91 ALA B O 1
ATOM 1604 N N . SER B 1 92 ? 20.984 -5.129 -8.602 1 43.44 92 SER B N 1
ATOM 1605 C CA . SER B 1 92 ? 22.031 -5.285 -9.609 1 43.44 92 SER B CA 1
ATOM 1606 C C . SER B 1 92 ? 23.172 -6.152 -9.094 1 43.44 92 SER B C 1
ATOM 1608 O O . SER B 1 92 ? 23.703 -5.91 -8.008 1 43.44 92 SER B O 1
ATOM 1610 N N . PRO B 1 93 ? 23.109 -7.387 -9.555 1 36.59 93 PRO B N 1
ATOM 1611 C CA . PRO B 1 93 ? 24.328 -8.148 -9.305 1 36.59 93 PRO B CA 1
ATOM 1612 C C . PRO B 1 93 ? 25.578 -7.266 -9.273 1 36.59 93 PRO B C 1
ATOM 1614 O O . PRO B 1 93 ? 25.766 -6.426 -10.164 1 36.59 93 PRO B O 1
ATOM 1617 N N . SER B 1 94 ? 25.906 -6.855 -8.289 1 36.69 94 SER B N 1
ATOM 1618 C CA . SER B 1 94 ? 27.359 -7 -8.258 1 36.69 94 SER B CA 1
ATOM 1619 C C . SER B 1 94 ? 27.781 -8.422 -8.602 1 36.69 94 SER B C 1
ATOM 1621 O O . SER B 1 94 ? 27.672 -9.328 -7.766 1 36.69 94 SER B O 1
ATOM 1623 N N . VAL B 1 95 ? 27.609 -8.992 -9.664 1 32.12 95 VAL B N 1
ATOM 1624 C CA . VAL B 1 95 ? 28.703 -9.562 -10.43 1 32.12 95 VAL B CA 1
ATOM 1625 C C . VAL B 1 95 ? 29.891 -8.602 -10.422 1 32.12 95 VAL B C 1
ATOM 1627 O O . VAL B 1 95 ? 29.859 -7.551 -11.07 1 32.12 95 VAL B O 1
ATOM 1630 N N . HIS B 1 96 ? 30.594 -8.414 -9.203 1 32.41 96 HIS B N 1
ATOM 1631 C CA . HIS B 1 96 ? 31.672 -9.312 -8.789 1 32.41 96 HIS B CA 1
ATOM 1632 C C . HIS B 1 96 ? 31.234 -10.766 -8.891 1 32.41 96 HIS B C 1
ATOM 1634 O O . HIS B 1 96 ? 30.188 -11.148 -8.359 1 32.41 96 HIS B O 1
ATOM 1640 N N . GLY B 1 97 ? 31.484 -11.547 -10.062 1 28.38 97 GLY B N 1
ATOM 1641 C CA . GLY B 1 97 ? 31.766 -12.883 -10.547 1 2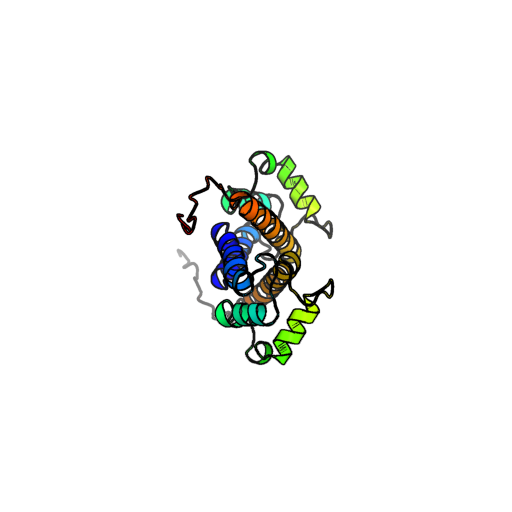8.38 97 GLY B CA 1
ATOM 1642 C C . GLY B 1 97 ? 32.094 -13.867 -9.438 1 28.38 97 GLY B C 1
ATOM 1643 O O . GLY B 1 97 ? 33.219 -13.922 -8.945 1 28.38 97 GLY B O 1
ATOM 1644 N N . GLN B 1 98 ? 31.875 -13.992 -8.305 1 31.05 98 GLN B N 1
ATOM 1645 C CA . GLN B 1 98 ? 32.188 -15.344 -7.848 1 31.05 98 GLN B CA 1
ATOM 1646 C C . GLN B 1 98 ? 31.469 -16.391 -8.695 1 31.05 98 GLN B C 1
ATOM 1648 O O . GLN B 1 98 ? 30.25 -16.391 -8.805 1 31.05 98 GLN B O 1
ATOM 1653 N N . GLY B 1 99 ? 32.094 -16.828 -9.93 1 29.47 99 GLY B N 1
ATOM 1654 C CA . GLY B 1 99 ? 32.156 -17.922 -10.898 1 29.47 99 GLY B CA 1
ATOM 1655 C C . GLY B 1 99 ? 31.75 -19.266 -10.328 1 29.47 99 GLY B C 1
ATOM 1656 O O . GLY B 1 99 ? 32.469 -19.844 -9.5 1 29.47 99 GLY B O 1
ATOM 1657 N N . PHE B 1 100 ? 30.875 -19.391 -9.594 1 27.62 100 PHE B N 1
ATOM 1658 C CA . PHE B 1 100 ? 30.703 -20.828 -9.398 1 27.62 100 PHE B CA 1
ATOM 1659 C C . PHE B 1 100 ? 30.625 -21.547 -10.734 1 27.62 100 PHE B C 1
ATOM 1661 O O . PHE B 1 100 ? 29.625 -21.469 -11.438 1 27.62 100 PHE B O 1
ATOM 1668 N N . ILE B 1 101 ? 31.75 -21.297 -11.648 1 29.66 101 ILE B N 1
ATOM 1669 C CA . ILE B 1 101 ? 32.188 -22.031 -12.828 1 29.66 101 ILE B CA 1
ATOM 1670 C C . ILE B 1 101 ? 32.219 -23.531 -12.516 1 29.66 101 ILE B C 1
ATOM 1672 O O . ILE B 1 101 ? 32.719 -23.938 -11.469 1 29.66 101 ILE B O 1
ATOM 1676 N N . ASN B 1 102 ? 31.25 -24.359 -12.812 1 29.09 102 ASN B N 1
ATOM 1677 C CA . ASN B 1 102 ? 31.531 -25.766 -13.125 1 29.09 102 ASN B CA 1
ATOM 1678 C C . ASN B 1 102 ? 32.75 -25.906 -14.031 1 29.09 102 ASN B C 1
ATOM 1680 O O . ASN B 1 102 ? 32.875 -25.156 -15.008 1 29.09 102 ASN B O 1
ATOM 1684 N N . GLY B 1 103 ? 34.062 -26.156 -13.57 1 23.17 103 GLY B N 1
ATOM 1685 C CA . GLY B 1 103 ? 35.312 -26.688 -14.086 1 23.17 103 GLY B CA 1
ATOM 1686 C C . GLY B 1 103 ? 35.125 -27.844 -15.039 1 23.17 103 GLY B C 1
ATOM 1687 O O . GLY B 1 103 ? 34.531 -28.859 -14.688 1 23.17 103 GLY B O 1
ATOM 1688 N N . PRO B 1 104 ? 34.688 -27.672 -16.297 1 27.84 104 PRO B N 1
ATOM 1689 C CA . PRO B 1 104 ? 35.094 -28.844 -17.109 1 27.84 104 PRO B CA 1
ATOM 1690 C C . PRO B 1 104 ? 36.594 -29 -17.172 1 27.84 104 PRO B C 1
ATOM 1692 O O . PRO B 1 104 ? 37.312 -28.031 -17.453 1 27.84 104 PRO B O 1
ATOM 1695 N N . ASN B 1 105 ? 37.594 -29.094 -16.297 1 22.89 105 ASN B N 1
ATOM 1696 C CA . ASN B 1 105 ? 38.938 -29.156 -16.875 1 22.89 105 ASN B CA 1
ATOM 1697 C C . ASN B 1 105 ? 39 -30.188 -18 1 22.89 105 ASN B C 1
ATOM 1699 O O . ASN B 1 105 ? 38.406 -31.266 -17.906 1 22.89 105 ASN B O 1
ATOM 1703 N N . LEU B 1 106 ? 39.875 -30 -19 1 21.86 106 LEU B N 1
ATOM 1704 C CA . LEU B 1 106 ? 40.656 -30.859 -19.859 1 21.86 106 LEU B CA 1
ATOM 1705 C C . LEU B 1 106 ? 41.438 -31.891 -19.047 1 21.86 106 LEU B C 1
ATOM 1707 O O . LEU B 1 106 ? 41.875 -31.594 -17.922 1 21.86 106 LEU B O 1
#

Nearest PDB structures (foldseek):
  8sjb-assembly1_C  TM=9.450E-01  e=2.692E-07  Homo sapiens
  1xk4-assembly1_C  TM=9.485E-01  e=2.440E-06  Homo sapiens
  6zfe-assembly1_A-2  TM=9.239E-01  e=1.672E-06  Mus musculus
  4ggf-assembly1_L  TM=8.924E-01  e=1.300E-06  Homo sapiens
  1irj-assembly1_A  TM=9.264E-01  e=9.155E-06  Homo sapiens

Solvent-accessible surface area (backbone atoms only — not comparable to full-atom values): 11908 Å² total; per-residue (Å²): 84,54,66,32,51,47,48,50,52,50,52,49,39,65,37,12,44,71,83,64,48,60,60,33,26,44,67,68,34,44,48,50,45,44,59,69,46,34,60,82,78,43,53,75,74,51,69,32,72,68,38,42,51,50,50,48,58,69,43,23,78,83,68,76,75,40,36,37,56,72,35,47,37,49,52,53,37,53,46,50,53,51,51,52,55,48,51,53,59,68,54,44,75,63,77,74,70,80,69,82,66,78,74,68,90,115,85,54,64,32,52,48,48,52,50,50,52,49,38,64,37,11,43,71,84,62,47,58,61,33,25,44,67,69,34,42,49,50,44,43,61,68,45,33,58,82,80,42,53,75,74,50,68,34,70,68,38,41,51,50,51,49,57,69,42,23,76,82,69,76,75,40,34,37,58,72,34,46,38,48,52,53,37,53,46,52,53,51,51,51,55,49,51,52,59,67,53,45,69,67,70,74,71,82,67,84,63,84,76,76,76,133

Sequence (212 aa):
MEESMDVIIQIFHKYSLTEGNPDTLSKKEFKELVNKEMPNSFKKEEKDEKSMNGMMENLDTNKDNQLEFNEYVDLIGNKLKTIHKESHKKASPSVHGQGFINGPNLMEESMDVIIQIFHKYSLTEGNPDTLSKKEFKELVNKEMPNSFKKEEKDEKSMNGMMENLDTNKDNQLEFNEYVDLIGNKLKTIHKESHKKASPSVHGQGFINGPNL

Secondary structure (DSSP, 8-state):
-HHHHHHHHHHHHHHHTTSS-TTEE-HHHHHHHHHHH-TTTS-GGGSSHHHHHHHHHHH-TT-SSSEEHHHHHHHHHHHHHHHHHHHHHHTS--------------/-HHHHHHHHHHHHHHHTTSS-TTEE-HHHHHHHHHHH-TTTS-GGGGSHHHHHHHHHHH-TT-SSSEEHHHHHHHHHHHHHHHHHHHHHHTS--------------

Foldseek 3Di:
DVVVVVVLLVLQQVLCPPVHHSFKAALVSQLCSCVPVPVPLDDPVCSDSVNSQVLQVVLPPVPPRIHGVVSVVVVVVVSVVVVVVVVVVVPPPPPPPPCPPPPPPD/DVVVVVVLLVLQQVLCPPVHHSFKAALVSQLCSCVPVPVPLDDPVCSDSVNSQVLQVVLPPVPPRIHGVVSVVVVVVVSVVVVVVVVVVVPPPPPPPPCPPPDPDD

Organism: Mus musculus (NCBI:txid10090)

InterPro domains:
  IPR002048 EF-hand domain [PS50222] (47-82)
  IPR011992 EF-hand domain pair [SSF47473] (1-89)
  IPR013787 S100/CaBP-9k-type, calcium binding, subdomain [PF01023] (1-44)
  IPR013787 S100/CaBP-9k-type, calcium binding, subdomain [SM01394] (1-43)
  IPR018247 EF-Hand 1, calcium-binding site [PS00018] (60-72)

Radius of gyration: 21.32 Å; Cα contacts (8 Å, |Δi|>4): 201; chains: 2; bounding box: 62×54×65 Å